Protein AF-J9YY23-F1 (afdb_monomer_lite)

Sequence (189 aa):
MSSSLVPLIVIYFLIINSVIGYGYLTTKLSNLENKYLGYGYLGLCGVFSLIFLSYLTHFFIAHNYIHNSIILVVGLFFFIHYFLKDKEKTKIIKLNIFFLILFISVLIYKSHDDFSYYHFPYIYHLTQNNFFVGIGNFNHGFRTQSSIFYLNSLFYLPFFKYFLFQVGAVLIMGFSCFSILELIQKKSS

Secondary structure (DSSP, 8-state):
--SSHHHHHHHHHHHHHHHHHHHHHHHHHTT--GGG--HHHHHHHHHHHHHHHHHHHHTTS---HHHHHHHHHHHHHHHHHHHTT-S-HHHHHHHHHHHHHHHHHHHHPPPPTTIIIIIHHHHHHHHH----TTGGGT-GGGT---HHHHHHHTT-BTTTBGGGTTHHHHHHHHHHHHHHHHHHHHH--

Radius of gyration: 16.98 Å; chains: 1; bounding box: 45×39×48 Å

Foldseek 3Di:
DPPVPVVVLVVLVLQQLLLLLQLLVQCVVVVPPCVPDASLRSSVSSLVSQLVVLVVCLQPDALAQVVLVVSSVNSNVSSVVVQVVDPPVVRVVVLSVLVVVVVVCLVPPDDDPCCVVALVVLLVCSRVHRDDPPPCVVDVSVVDDDSLSSSLNSSCHPPCGNSSSCSSVSSNVSSVVVRVVVVVVVVVD

pLDDT: mean 90.87, std 9.56, range [43.81, 98.62]

Structure (mmCIF, N/CA/C/O backbone):
data_AF-J9YY23-F1
#
_entry.id   AF-J9YY23-F1
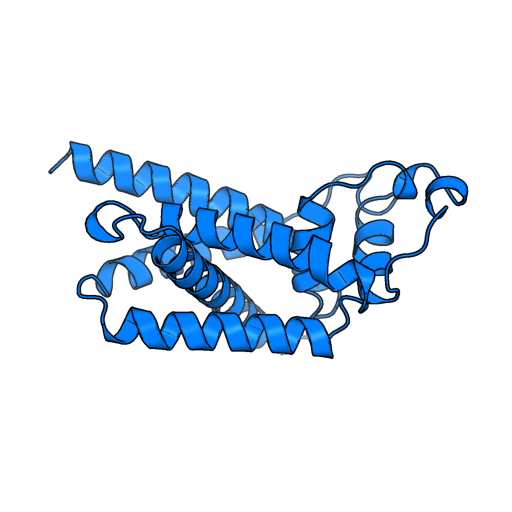#
loop_
_atom_site.group_PDB
_atom_site.id
_atom_site.type_symbol
_atom_site.label_atom_id
_atom_site.label_alt_id
_atom_site.label_comp_id
_atom_site.label_asym_id
_atom_site.label_entity_id
_atom_site.label_seq_id
_atom_site.pdbx_PDB_ins_code
_atom_site.Cartn_x
_atom_site.Cartn_y
_atom_site.Cartn_z
_atom_site.occupancy
_atom_site.B_iso_or_equiv
_atom_site.auth_seq_id
_atom_site.auth_comp_id
_atom_site.auth_asym_id
_atom_site.auth_atom_id
_atom_site.pdbx_PDB_model_num
ATOM 1 N N . MET A 1 1 ? 10.617 22.349 -5.656 1.00 43.81 1 MET A N 1
ATOM 2 C CA . MET A 1 1 ? 10.214 21.039 -5.083 1.00 43.81 1 MET A CA 1
ATOM 3 C C . MET A 1 1 ? 9.482 21.194 -3.737 1.00 43.81 1 MET A C 1
ATOM 5 O O . MET A 1 1 ? 9.588 20.317 -2.896 1.00 43.81 1 MET A O 1
ATOM 9 N N . SER A 1 2 ? 8.708 22.267 -3.516 1.00 47.09 2 SER A N 1
ATOM 10 C CA . SER A 1 2 ? 8.045 22.544 -2.224 1.00 47.09 2 SER A CA 1
ATOM 11 C C . SER A 1 2 ? 6.550 22.184 -2.172 1.00 47.09 2 SER A C 1
ATOM 13 O O . SER A 1 2 ? 5.955 22.238 -1.103 1.00 47.09 2 SER A O 1
ATOM 15 N N . SER A 1 3 ? 5.931 21.775 -3.287 1.00 53.88 3 SER A N 1
ATOM 16 C CA . SER A 1 3 ? 4.488 21.480 -3.380 1.00 53.88 3 SER A CA 1
ATOM 17 C C . SER A 1 3 ? 4.112 19.989 -3.275 1.00 53.88 3 SER A C 1
ATOM 19 O O . SER A 1 3 ? 2.943 19.644 -3.428 1.00 53.88 3 SER A O 1
ATOM 21 N N . SER A 1 4 ? 5.066 19.085 -3.012 1.00 77.19 4 SER A N 1
ATOM 22 C CA . SER A 1 4 ? 4.847 17.627 -3.071 1.00 77.19 4 SER A CA 1
ATOM 23 C C . SER A 1 4 ? 4.448 16.962 -1.747 1.00 77.19 4 SER A C 1
ATOM 25 O O . SER A 1 4 ? 3.949 15.840 -1.779 1.00 77.19 4 SER A O 1
ATOM 27 N N . LEU A 1 5 ? 4.628 17.617 -0.592 1.00 85.62 5 LEU A N 1
ATOM 28 C CA . LEU A 1 5 ? 4.399 16.979 0.715 1.00 85.62 5 LEU A CA 1
ATOM 29 C C . LEU A 1 5 ? 2.912 16.736 1.008 1.00 85.62 5 LEU A C 1
ATOM 31 O O . LEU A 1 5 ? 2.538 15.650 1.436 1.00 85.62 5 LEU A O 1
ATOM 35 N N . VAL A 1 6 ? 2.055 17.729 0.754 1.00 89.69 6 VAL A N 1
ATOM 36 C CA . VAL A 1 6 ? 0.606 17.605 0.981 1.00 89.69 6 VAL A CA 1
ATOM 37 C C . VAL A 1 6 ? 0.009 16.457 0.159 1.00 89.69 6 VAL A C 1
ATOM 39 O O . VAL A 1 6 ? -0.597 15.568 0.759 1.00 89.69 6 VAL A O 1
ATOM 42 N N . PRO A 1 7 ? 0.199 16.389 -1.175 1.00 91.75 7 PRO A N 1
ATOM 43 C CA . PRO A 1 7 ? -0.352 15.273 -1.933 1.00 91.75 7 PRO A CA 1
ATOM 44 C C . PRO A 1 7 ? 0.307 13.925 -1.574 1.00 91.75 7 PRO A C 1
ATOM 46 O O . PRO A 1 7 ? -0.353 12.896 -1.702 1.00 91.75 7 PRO A O 1
ATOM 49 N N . LEU A 1 8 ? 1.546 13.905 -1.051 1.00 91.44 8 LEU A N 1
ATOM 50 C CA . LEU A 1 8 ? 2.178 12.686 -0.521 1.00 91.44 8 LEU A CA 1
ATOM 51 C C . LEU A 1 8 ? 1.473 12.173 0.748 1.00 91.44 8 LEU A C 1
ATOM 53 O O . LEU A 1 8 ? 1.215 10.980 0.883 1.00 91.44 8 LEU A O 1
ATOM 57 N N . ILE A 1 9 ? 1.132 13.071 1.673 1.00 93.06 9 ILE A N 1
ATOM 58 C CA . ILE A 1 9 ? 0.371 12.720 2.880 1.00 93.06 9 ILE A CA 1
ATOM 59 C C . ILE A 1 9 ? -1.010 12.188 2.489 1.00 93.06 9 ILE A C 1
ATOM 61 O O . ILE A 1 9 ? -1.452 11.160 3.001 1.00 93.06 9 ILE A O 1
ATOM 65 N N . VAL A 1 10 ? -1.678 12.857 1.545 1.00 94.50 10 VAL A N 1
ATOM 66 C CA . VAL A 1 10 ? -2.995 12.429 1.059 1.00 94.50 10 VAL A CA 1
ATOM 67 C C . VAL A 1 10 ? -2.917 11.030 0.451 1.00 94.50 10 VAL A C 1
ATOM 69 O O . VAL A 1 10 ? -3.693 10.162 0.848 1.00 94.50 10 VAL A O 1
ATOM 72 N N . ILE A 1 11 ? -1.971 10.769 -0.460 1.00 95.19 11 ILE A N 1
ATOM 73 C CA . ILE A 1 11 ? -1.870 9.450 -1.102 1.00 95.19 11 ILE A CA 1
ATOM 74 C C . ILE A 1 11 ? -1.506 8.350 -0.100 1.00 95.19 11 ILE A C 1
ATOM 76 O O . ILE A 1 11 ? -2.038 7.248 -0.190 1.00 95.19 11 ILE A O 1
ATOM 80 N N . TYR A 1 12 ? -0.676 8.656 0.898 1.00 95.56 12 TYR A N 1
ATOM 81 C CA . TYR A 1 12 ? -0.341 7.729 1.976 1.00 95.56 12 TYR A CA 1
ATOM 82 C C . TYR A 1 12 ? -1.586 7.293 2.765 1.00 95.56 12 TYR A C 1
ATOM 84 O O . TYR A 1 12 ? -1.808 6.097 2.958 1.00 95.56 12 TYR A O 1
ATOM 92 N N . PHE A 1 13 ? -2.459 8.232 3.139 1.00 97.00 13 PHE A N 1
ATOM 93 C CA . PHE A 1 13 ? -3.720 7.891 3.804 1.00 97.00 13 PHE A CA 1
ATOM 94 C C . PHE A 1 13 ? -4.718 7.189 2.884 1.00 97.00 13 PHE A C 1
ATOM 96 O O . PHE A 1 13 ? -5.438 6.298 3.338 1.00 97.00 13 PHE A O 1
ATOM 103 N N . LEU A 1 14 ? -4.755 7.526 1.592 1.00 97.69 14 LEU A N 1
ATOM 104 C CA . LEU A 1 14 ? -5.564 6.780 0.625 1.00 97.69 14 LEU A CA 1
ATOM 105 C C . LEU A 1 14 ? -5.111 5.318 0.535 1.00 97.69 14 LEU A C 1
ATOM 107 O O . LEU A 1 14 ? -5.958 4.429 0.526 1.00 97.69 14 LEU A O 1
ATOM 111 N N . ILE A 1 15 ? -3.801 5.056 0.544 1.00 98.12 15 ILE A N 1
ATOM 112 C CA . ILE A 1 15 ? -3.253 3.694 0.564 1.00 98.12 15 ILE A CA 1
ATOM 113 C C . ILE A 1 15 ? -3.705 2.945 1.821 1.00 98.12 15 ILE A C 1
ATOM 115 O O . ILE A 1 15 ? -4.249 1.851 1.703 1.00 98.12 15 ILE A O 1
ATOM 119 N N . ILE A 1 16 ? -3.539 3.530 3.012 1.00 98.31 16 ILE A N 1
ATOM 120 C CA . ILE A 1 16 ? -3.923 2.883 4.281 1.00 98.31 16 ILE A CA 1
ATOM 121 C C . ILE A 1 16 ? -5.402 2.487 4.269 1.00 98.31 16 ILE A C 1
ATOM 123 O O . ILE A 1 16 ? -5.743 1.340 4.556 1.00 98.31 16 ILE A O 1
ATOM 127 N N . ASN A 1 17 ? -6.284 3.417 3.894 1.00 97.94 17 ASN A N 1
ATOM 128 C CA . ASN A 1 17 ? -7.720 3.150 3.873 1.00 97.94 17 ASN A CA 1
ATOM 129 C C . ASN A 1 17 ? -8.103 2.158 2.757 1.00 97.94 17 ASN A C 1
ATOM 131 O O . ASN A 1 17 ? -8.960 1.305 2.971 1.00 97.94 17 ASN A O 1
ATOM 135 N N . SER A 1 18 ? -7.420 2.186 1.608 1.00 98.56 18 SER A N 1
ATOM 136 C CA . SER A 1 18 ? -7.585 1.187 0.543 1.00 98.56 18 SER A CA 1
ATOM 137 C C . SER A 1 18 ? -7.228 -0.228 1.015 1.00 98.56 18 SER A C 1
ATOM 139 O O . SER A 1 18 ? -7.988 -1.169 0.779 1.00 98.56 18 SER A O 1
ATOM 141 N N . VAL A 1 19 ? -6.127 -0.381 1.762 1.00 98.56 19 VAL A N 1
ATOM 142 C CA . VAL A 1 19 ? -5.705 -1.668 2.346 1.00 98.56 19 VAL A CA 1
ATOM 143 C C . VAL A 1 19 ? -6.773 -2.204 3.301 1.00 98.56 19 VAL A C 1
ATOM 145 O O . VAL A 1 19 ? -7.132 -3.375 3.222 1.00 98.56 19 VAL A O 1
ATOM 148 N N . ILE A 1 20 ? -7.352 -1.350 4.148 1.00 97.50 20 ILE A N 1
ATOM 149 C CA . ILE A 1 20 ? -8.464 -1.736 5.034 1.00 97.50 20 ILE A CA 1
ATOM 150 C C . ILE A 1 20 ? -9.687 -2.180 4.223 1.00 97.50 20 ILE A C 1
ATOM 152 O O . ILE A 1 20 ? -10.348 -3.145 4.597 1.00 97.50 20 ILE A O 1
ATOM 156 N N . GLY A 1 21 ? -9.976 -1.526 3.096 1.00 97.19 21 GLY A N 1
ATOM 157 C CA . GLY A 1 21 ? -11.038 -1.940 2.180 1.00 97.19 21 GLY A CA 1
ATOM 158 C C . GLY A 1 21 ? -10.856 -3.360 1.643 1.00 97.19 21 GLY A C 1
ATOM 159 O O . GLY A 1 21 ? -11.801 -4.151 1.673 1.00 97.19 21 GLY A O 1
ATOM 160 N N . TYR A 1 22 ? -9.636 -3.719 1.235 1.00 98.00 22 TYR A N 1
ATOM 161 C CA . TYR A 1 22 ? -9.299 -5.106 0.889 1.00 98.00 22 TYR A CA 1
ATOM 162 C C . TYR A 1 22 ? -9.427 -6.052 2.086 1.00 98.00 22 TYR A C 1
ATOM 164 O O . TYR A 1 22 ? -9.892 -7.176 1.916 1.00 98.00 22 TYR A O 1
ATOM 172 N N . GLY A 1 23 ? -9.080 -5.590 3.288 1.00 96.00 23 GLY A N 1
ATOM 173 C CA . GLY A 1 23 ? -9.295 -6.321 4.535 1.00 96.00 23 GLY A CA 1
ATOM 174 C C . GLY A 1 23 ? -10.762 -6.662 4.777 1.00 96.00 23 GLY A C 1
ATOM 175 O O . GLY A 1 23 ? -11.093 -7.824 4.987 1.00 96.00 23 GLY A O 1
ATOM 176 N N . TYR A 1 24 ? -11.659 -5.677 4.672 1.00 94.25 24 TYR A N 1
ATOM 177 C CA . TYR A 1 24 ? -13.101 -5.910 4.791 1.00 94.25 24 TYR A CA 1
ATOM 178 C C . TYR A 1 24 ? -13.625 -6.893 3.743 1.00 94.25 24 TYR A C 1
ATOM 180 O O . TYR A 1 24 ? -14.473 -7.732 4.053 1.00 94.25 24 TYR A O 1
ATOM 188 N N . LEU A 1 25 ? -13.155 -6.777 2.496 1.00 95.12 25 LEU A N 1
ATOM 189 C CA . LEU A 1 25 ? -13.550 -7.691 1.429 1.00 95.12 25 LEU A CA 1
ATOM 190 C C . LEU A 1 25 ? -13.165 -9.129 1.783 1.00 95.12 25 LEU A C 1
ATOM 192 O O . LEU A 1 25 ? -14.004 -10.025 1.696 1.00 95.12 25 LEU A O 1
ATOM 196 N N . THR A 1 26 ? -11.922 -9.365 2.197 1.00 94.19 26 THR A N 1
ATOM 197 C CA . THR A 1 26 ? -11.436 -10.729 2.423 1.00 94.19 26 THR A CA 1
ATOM 198 C C . THR A 1 26 ? -11.951 -11.359 3.696 1.00 94.19 26 THR A C 1
ATOM 200 O O . THR A 1 26 ? -12.268 -12.551 3.675 1.00 94.19 26 THR A O 1
ATOM 203 N N . THR A 1 27 ? -12.154 -10.595 4.769 1.00 91.81 27 THR A N 1
ATOM 204 C CA . THR A 1 27 ? -12.838 -11.126 5.956 1.00 91.81 27 THR A CA 1
ATOM 205 C C . THR A 1 27 ? -14.281 -11.498 5.640 1.00 91.81 27 THR A C 1
ATOM 207 O O . THR A 1 27 ? -14.744 -12.557 6.067 1.00 91.81 27 THR A O 1
ATOM 210 N N . LYS A 1 28 ? -14.975 -10.695 4.820 1.00 89.88 28 LYS A N 1
ATOM 211 C CA . LYS A 1 28 ? -16.346 -10.996 4.396 1.00 89.88 28 LYS A CA 1
ATOM 212 C C . LYS A 1 28 ? -16.427 -12.234 3.503 1.00 89.88 28 LYS A C 1
ATOM 214 O O . LYS A 1 28 ? -17.313 -13.053 3.723 1.00 89.88 28 LYS A O 1
ATOM 219 N N . LEU A 1 29 ? -15.524 -12.382 2.530 1.00 90.94 29 LEU A N 1
ATOM 220 C CA . LEU A 1 29 ? -15.457 -13.564 1.658 1.00 90.94 29 LEU A CA 1
ATOM 221 C C . LEU A 1 29 ? -15.106 -14.841 2.432 1.00 90.94 29 LEU A C 1
ATOM 223 O O . LEU A 1 29 ? -15.605 -15.912 2.105 1.00 90.94 29 LEU A O 1
ATOM 227 N N . SER A 1 30 ? -14.286 -14.722 3.476 1.00 87.88 30 SER A N 1
ATOM 228 C CA . SER A 1 30 ? -13.844 -15.858 4.296 1.00 87.88 30 SER A CA 1
ATOM 229 C C . SER A 1 30 ? -14.812 -16.203 5.433 1.00 87.88 30 SER A C 1
ATOM 231 O O . SER A 1 30 ? -14.486 -17.042 6.268 1.00 87.88 30 SER A O 1
ATOM 233 N N . ASN A 1 31 ? -15.977 -15.542 5.511 1.00 83.69 31 ASN A N 1
ATOM 234 C CA . ASN A 1 31 ? -16.927 -15.648 6.626 1.00 83.69 31 ASN A CA 1
ATOM 235 C C . ASN A 1 31 ? -16.283 -15.459 8.015 1.00 83.69 31 ASN A C 1
ATOM 237 O O . ASN A 1 31 ? -16.789 -15.966 9.015 1.00 83.69 31 ASN A O 1
ATOM 241 N N . LEU A 1 32 ? -15.184 -14.704 8.095 1.00 81.19 32 LEU A N 1
ATOM 242 C CA . LEU A 1 32 ? -14.587 -14.334 9.371 1.00 81.19 32 LEU A CA 1
ATOM 243 C C . LEU A 1 32 ? -15.470 -13.264 10.009 1.00 81.19 32 LEU A C 1
ATOM 245 O O . LEU A 1 32 ? -15.751 -12.223 9.407 1.00 81.19 32 LEU A O 1
ATOM 249 N N . GLU A 1 33 ? -15.940 -13.517 11.228 1.00 65.81 33 GLU A N 1
ATOM 250 C CA . GLU A 1 33 ? -16.788 -12.564 11.932 1.00 65.81 33 GLU A CA 1
ATOM 251 C C . GLU A 1 33 ? -16.018 -11.267 12.230 1.00 65.81 33 GLU A C 1
ATOM 253 O O . GLU A 1 33 ? -15.217 -11.192 13.163 1.00 65.81 33 GLU A O 1
ATOM 258 N N . ASN A 1 34 ? -16.324 -10.204 11.474 1.00 59.22 34 ASN A N 1
ATOM 259 C CA . ASN A 1 34 ? -15.763 -8.857 11.668 1.00 59.22 34 ASN A CA 1
ATOM 260 C C . ASN A 1 34 ? -15.915 -8.335 13.106 1.00 59.22 34 ASN A C 1
ATOM 262 O O . ASN A 1 34 ? -15.151 -7.476 13.527 1.00 59.22 34 ASN A O 1
ATOM 266 N N . LYS A 1 35 ? -16.874 -8.862 13.882 1.00 55.75 35 LYS A N 1
ATOM 267 C CA . LYS A 1 35 ? -17.140 -8.446 15.266 1.00 55.75 35 LYS A CA 1
ATOM 268 C C . LYS A 1 35 ? -15.941 -8.653 16.203 1.00 55.75 35 LYS A C 1
ATOM 270 O O . LYS A 1 35 ? -15.861 -7.988 17.233 1.00 55.75 35 LYS A O 1
ATOM 275 N N . TYR A 1 36 ? -15.016 -9.549 15.859 1.00 56.53 36 TYR A N 1
ATOM 276 C CA . TYR A 1 36 ? -13.832 -9.840 16.673 1.00 56.53 36 TYR A CA 1
ATOM 277 C C . TYR A 1 36 ? -12.532 -9.264 16.108 1.00 56.53 36 TYR A C 1
ATOM 279 O O . TYR A 1 36 ? -11.498 -9.362 16.770 1.00 56.53 36 TYR A O 1
ATOM 287 N N . LEU A 1 37 ? -12.575 -8.652 14.923 1.00 72.31 37 LEU A N 1
ATOM 288 C CA . LEU A 1 37 ? -11.389 -8.172 14.226 1.00 72.31 37 LEU A CA 1
ATOM 289 C C . LEU A 1 37 ? -11.279 -6.655 14.366 1.00 72.31 37 LEU A C 1
ATOM 291 O O . LEU A 1 37 ? -12.102 -5.906 13.847 1.00 72.31 37 LEU A O 1
ATOM 295 N N . GLY A 1 38 ? -10.250 -6.208 15.085 1.00 88.31 38 GLY A N 1
ATOM 296 C CA . GLY A 1 38 ? -9.879 -4.797 15.136 1.00 88.31 38 GLY A CA 1
ATOM 297 C C . GLY A 1 38 ? -9.342 -4.295 13.792 1.00 88.31 38 GLY A C 1
ATOM 298 O O . GLY A 1 38 ? -9.025 -5.080 12.890 1.00 88.31 38 GLY A O 1
ATOM 299 N N . TYR A 1 39 ? -9.212 -2.977 13.654 1.00 92.81 39 TYR A N 1
ATOM 300 C CA . TYR A 1 39 ? -8.730 -2.354 12.418 1.00 92.81 39 TYR A CA 1
ATOM 301 C C . TYR A 1 39 ? -7.282 -2.736 12.095 1.00 92.81 39 TYR A C 1
ATOM 303 O O . TYR A 1 39 ? -6.914 -2.784 10.920 1.00 92.81 39 TYR A O 1
ATOM 311 N N . GLY A 1 40 ? -6.468 -3.053 13.109 1.00 94.88 40 GLY A N 1
ATOM 312 C CA . GLY A 1 40 ? -5.118 -3.570 12.903 1.00 94.88 40 GLY A CA 1
ATOM 313 C C . GLY A 1 40 ? -5.144 -4.917 12.184 1.00 94.88 40 GLY A C 1
ATOM 314 O O . GLY A 1 40 ? -4.477 -5.095 11.169 1.00 94.88 40 GLY A O 1
ATOM 315 N N . TYR A 1 41 ? -5.983 -5.847 12.646 1.00 93.44 41 TYR A N 1
ATOM 316 C CA . TYR A 1 41 ? -6.108 -7.161 12.011 1.00 93.44 41 TYR A CA 1
ATOM 317 C C . TYR A 1 41 ? -6.766 -7.081 10.627 1.00 93.44 41 TYR A C 1
ATOM 319 O O . TYR A 1 41 ? -6.288 -7.718 9.692 1.00 93.44 41 TYR A O 1
ATOM 327 N N . LEU A 1 42 ? -7.805 -6.250 10.461 1.00 94.62 42 LEU A N 1
ATOM 328 C CA . LEU A 1 42 ? -8.394 -5.972 9.143 1.00 94.62 42 LEU A CA 1
ATOM 329 C C . LEU A 1 42 ? -7.336 -5.468 8.155 1.00 94.62 42 LEU A C 1
ATOM 331 O O . LEU A 1 42 ? -7.273 -5.942 7.022 1.00 94.62 42 LEU A O 1
ATOM 335 N N . GLY A 1 43 ? -6.466 -4.556 8.589 1.00 96.69 43 GLY A N 1
ATOM 336 C CA . GLY A 1 43 ? -5.348 -4.085 7.780 1.00 96.69 43 GLY A CA 1
ATOM 337 C C . GLY A 1 43 ? -4.368 -5.195 7.397 1.00 96.69 43 GLY A C 1
ATOM 338 O O . GLY A 1 43 ? -3.973 -5.273 6.236 1.00 96.69 43 GLY A O 1
ATOM 339 N N . LEU A 1 44 ? -4.026 -6.106 8.319 1.00 97.06 44 LEU A N 1
ATOM 340 C CA . LEU A 1 44 ? -3.180 -7.272 8.015 1.00 97.06 44 LEU A CA 1
ATOM 341 C C . LEU A 1 44 ? -3.829 -8.217 6.995 1.00 97.06 44 LEU A C 1
ATOM 343 O O . LEU A 1 44 ? -3.153 -8.652 6.060 1.00 97.06 44 LEU A O 1
ATOM 347 N N . CYS A 1 45 ? -5.135 -8.482 7.114 1.00 96.19 45 CYS A N 1
ATOM 348 C CA . CYS A 1 45 ? -5.886 -9.208 6.087 1.00 96.19 45 CYS A CA 1
ATOM 349 C C . CYS A 1 45 ? -5.788 -8.492 4.737 1.00 96.19 45 CYS A C 1
ATOM 351 O O . CYS A 1 45 ? -5.518 -9.129 3.721 1.00 96.19 45 CYS A O 1
ATOM 353 N N . GLY A 1 46 ? -5.935 -7.167 4.721 1.00 97.69 46 GLY A N 1
ATOM 354 C CA . GLY A 1 46 ? -5.774 -6.344 3.525 1.00 97.69 46 GLY A CA 1
ATOM 355 C C . GLY A 1 46 ? -4.393 -6.465 2.887 1.00 97.69 46 GLY A C 1
ATOM 356 O O . GLY A 1 46 ? -4.293 -6.701 1.685 1.00 97.69 46 GLY A O 1
ATOM 357 N N . VAL A 1 47 ? -3.327 -6.378 3.687 1.00 98.44 47 VAL A N 1
ATOM 358 C CA . VAL A 1 47 ? -1.942 -6.556 3.221 1.00 98.44 47 VAL A CA 1
ATOM 359 C C . VAL A 1 47 ? -1.752 -7.933 2.589 1.00 98.44 47 VAL A C 1
ATOM 361 O O . VAL A 1 47 ? -1.237 -8.029 1.477 1.00 98.44 47 VAL A O 1
ATOM 364 N N . PHE A 1 48 ? -2.202 -8.994 3.262 1.00 97.25 48 PHE A N 1
ATOM 365 C CA . PHE A 1 48 ? -2.122 -10.354 2.730 1.00 97.25 48 PHE A CA 1
ATOM 366 C C . PHE A 1 48 ? -2.878 -10.492 1.400 1.00 97.25 48 PHE A C 1
ATOM 368 O O . PHE A 1 48 ? -2.359 -11.053 0.435 1.00 97.25 48 PHE A O 1
ATOM 375 N N . SER A 1 49 ? -4.075 -9.909 1.328 1.00 97.56 49 SER A N 1
ATOM 376 C CA . SER A 1 49 ? -4.919 -9.908 0.128 1.00 97.56 49 SER A CA 1
ATOM 377 C C . SER A 1 49 ? -4.239 -9.207 -1.044 1.00 97.56 49 SER A C 1
ATOM 379 O O . SER A 1 49 ? -4.265 -9.709 -2.164 1.00 97.56 49 SER A O 1
ATOM 381 N N . LEU A 1 50 ? -3.596 -8.067 -0.785 1.00 98.56 50 LEU A N 1
ATOM 382 C CA . LEU A 1 50 ? -2.856 -7.305 -1.786 1.00 98.56 50 LEU A CA 1
ATOM 383 C C . LEU A 1 50 ? -1.599 -8.032 -2.259 1.00 98.56 50 LEU A C 1
ATOM 385 O O . LEU A 1 50 ? -1.314 -8.007 -3.450 1.00 98.56 50 LEU A O 1
ATOM 389 N N . ILE A 1 51 ? -0.866 -8.705 -1.366 1.00 98.38 51 ILE A N 1
ATOM 390 C CA . ILE A 1 51 ? 0.270 -9.555 -1.755 1.00 98.38 51 ILE A CA 1
ATOM 391 C C 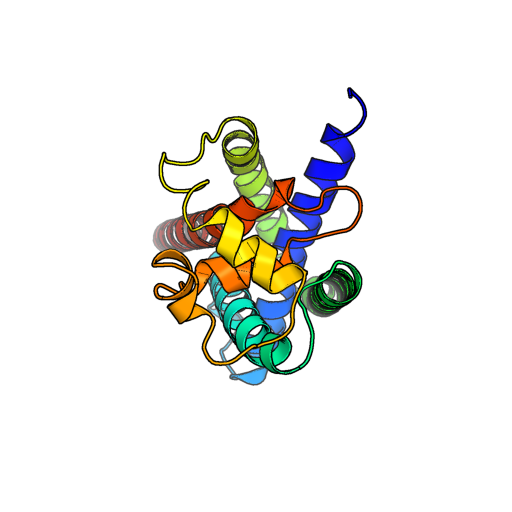. ILE A 1 51 ? -0.211 -10.651 -2.706 1.00 98.38 51 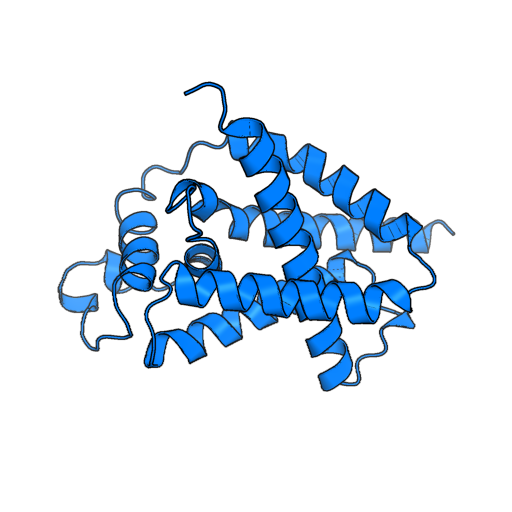ILE A C 1
ATOM 393 O O . ILE A 1 51 ? 0.353 -10.816 -3.785 1.00 98.38 51 ILE A O 1
ATOM 397 N N . PHE A 1 52 ? -1.268 -11.373 -2.329 1.00 97.69 52 PHE A N 1
ATOM 398 C CA . PHE A 1 52 ? -1.827 -12.439 -3.157 1.00 97.69 52 PHE A CA 1
ATOM 399 C C . PHE A 1 52 ? -2.302 -11.915 -4.518 1.00 97.69 52 PHE A C 1
ATOM 401 O O . PHE A 1 52 ? -1.934 -12.467 -5.554 1.00 97.69 52 PHE A O 1
ATOM 408 N N . LEU A 1 53 ? -3.050 -10.807 -4.521 1.00 98.00 53 LEU A N 1
ATOM 409 C CA . LEU A 1 53 ? -3.501 -10.143 -5.742 1.00 98.00 53 LEU A CA 1
ATOM 410 C C . LEU A 1 53 ? -2.315 -9.743 -6.627 1.00 98.00 53 LEU A C 1
ATOM 412 O O . LEU A 1 53 ? -2.332 -10.046 -7.810 1.00 98.00 53 LEU A O 1
ATOM 416 N N . SER A 1 54 ? -1.282 -9.133 -6.044 1.00 97.69 54 SER A N 1
ATOM 417 C CA . SER A 1 54 ? -0.068 -8.689 -6.739 1.00 97.69 54 SER A CA 1
ATOM 418 C C . SER A 1 54 ? 0.647 -9.844 -7.442 1.00 97.69 54 SER A C 1
ATOM 420 O O . SER A 1 54 ? 1.037 -9.727 -8.602 1.00 97.69 54 SER A O 1
ATOM 422 N N . TYR A 1 55 ? 0.777 -10.997 -6.780 1.00 96.56 55 TYR A N 1
ATOM 423 C CA . TYR A 1 55 ? 1.328 -12.188 -7.428 1.00 96.56 55 TYR A CA 1
ATOM 424 C C . TYR A 1 55 ? 0.483 -12.631 -8.623 1.00 96.56 55 TYR A C 1
ATOM 426 O O . TYR A 1 55 ? 1.039 -12.910 -9.682 1.00 96.56 55 TYR A O 1
ATOM 434 N N . LEU A 1 56 ? -0.844 -12.674 -8.471 1.00 96.69 56 LEU A N 1
ATOM 435 C CA . LEU A 1 56 ? -1.750 -13.100 -9.538 1.00 96.69 56 LEU A CA 1
ATOM 436 C C . LEU A 1 56 ? -1.747 -12.144 -10.733 1.00 96.69 56 LEU A C 1
ATOM 438 O O . LEU A 1 56 ? -1.683 -12.591 -11.876 1.00 96.69 56 LEU A O 1
ATOM 442 N N . THR A 1 57 ? -1.816 -10.837 -10.493 1.00 97.38 57 THR A N 1
ATOM 443 C CA . THR A 1 57 ? -1.915 -9.837 -11.562 1.00 97.38 57 THR A CA 1
ATOM 444 C C . THR A 1 57 ? -0.625 -9.720 -12.358 1.00 97.38 57 THR A C 1
ATOM 446 O O . THR A 1 57 ? -0.683 -9.586 -13.582 1.00 97.38 57 THR A O 1
ATOM 449 N N . HIS A 1 58 ? 0.529 -9.857 -11.698 1.00 96.50 58 HIS A N 1
ATOM 450 C CA . HIS A 1 58 ? 1.836 -9.746 -12.343 1.00 96.50 58 HIS A CA 1
ATOM 451 C C . HIS A 1 58 ? 2.065 -10.787 -13.450 1.00 96.50 58 HIS A C 1
ATOM 453 O O . HIS A 1 58 ? 2.826 -10.532 -14.384 1.00 96.50 58 HIS A O 1
ATOM 459 N N . PHE A 1 59 ? 1.399 -11.949 -13.396 1.00 94.75 59 PHE A N 1
ATOM 460 C CA . PHE A 1 59 ? 1.459 -12.937 -14.483 1.00 94.75 59 PHE A CA 1
ATOM 461 C C . PHE A 1 59 ? 1.006 -12.367 -15.826 1.00 94.75 59 PHE A C 1
ATOM 463 O O . PHE A 1 59 ? 1.512 -12.775 -16.868 1.00 94.75 59 PHE A O 1
ATOM 470 N N . PHE A 1 60 ? 0.069 -11.422 -15.805 1.00 95.44 60 PHE A N 1
ATOM 471 C CA . PHE A 1 60 ? -0.590 -10.929 -17.008 1.00 95.44 60 PHE A CA 1
ATOM 472 C C . PHE A 1 60 ? -0.226 -9.475 -17.311 1.00 95.44 60 PHE A C 1
ATOM 474 O O . PHE A 1 60 ? -0.055 -9.116 -18.476 1.00 95.44 60 PHE A O 1
ATOM 481 N N . ILE A 1 61 ? -0.098 -8.635 -16.281 1.00 96.62 61 ILE A N 1
ATOM 482 C CA . ILE A 1 61 ? -0.013 -7.178 -16.415 1.00 96.62 61 ILE A CA 1
ATOM 483 C C . ILE A 1 61 ? 1.106 -6.646 -15.513 1.00 96.62 61 ILE A C 1
ATOM 485 O O . ILE A 1 61 ? 1.209 -7.023 -14.349 1.00 96.62 61 ILE A O 1
ATOM 489 N N . ALA A 1 62 ? 1.928 -5.735 -16.038 1.00 97.56 62 ALA A N 1
ATOM 490 C CA . ALA A 1 62 ? 2.905 -5.003 -15.235 1.00 97.56 62 ALA A CA 1
ATOM 491 C C . ALA A 1 62 ? 2.200 -4.145 -14.171 1.00 97.56 62 ALA A C 1
ATOM 493 O O . ALA A 1 62 ? 1.159 -3.541 -14.445 1.00 97.56 62 ALA A O 1
ATOM 494 N N . HIS A 1 63 ? 2.798 -3.985 -12.993 1.00 97.81 63 HIS A N 1
ATOM 495 C CA . HIS A 1 63 ? 2.296 -3.099 -11.933 1.00 97.81 63 HIS A CA 1
ATOM 496 C C . HIS A 1 63 ? 2.588 -1.625 -12.240 1.00 97.81 63 HIS A C 1
ATOM 498 O O . HIS A 1 63 ? 3.226 -0.904 -11.473 1.00 97.81 63 HIS A O 1
ATOM 504 N N . ASN A 1 64 ? 2.163 -1.185 -13.420 1.00 96.88 64 ASN A N 1
ATOM 505 C CA . ASN A 1 64 ? 2.276 0.187 -13.871 1.00 96.88 64 ASN A CA 1
ATOM 506 C C . ASN A 1 64 ? 1.258 1.081 -13.146 1.00 96.88 64 ASN A C 1
ATOM 508 O O . ASN A 1 64 ? 0.392 0.628 -12.392 1.00 96.88 64 ASN A O 1
ATOM 512 N N . TYR A 1 65 ? 1.344 2.386 -13.396 1.00 95.62 65 TYR A N 1
ATOM 513 C CA . TYR A 1 65 ? 0.512 3.358 -12.694 1.00 95.62 65 TYR A CA 1
ATOM 514 C C . TYR A 1 65 ? -0.993 3.164 -12.947 1.00 95.62 65 TYR A C 1
ATOM 516 O O . TYR A 1 65 ? -1.782 3.499 -12.067 1.00 95.62 65 TYR A O 1
ATOM 524 N N . ILE A 1 66 ? -1.402 2.625 -14.104 1.00 97.00 66 ILE A N 1
ATOM 525 C CA . ILE A 1 66 ? -2.815 2.379 -14.439 1.00 97.00 66 ILE A CA 1
ATOM 526 C C . ILE A 1 66 ? -3.347 1.237 -13.579 1.00 97.00 66 ILE A C 1
ATOM 528 O O . ILE A 1 66 ? -4.310 1.424 -12.838 1.00 97.00 66 ILE A O 1
ATOM 532 N N . HIS A 1 67 ? -2.679 0.083 -13.632 1.00 97.81 67 HIS A N 1
ATOM 533 C CA . HIS A 1 67 ? -3.018 -1.095 -12.838 1.00 97.81 67 HIS A CA 1
ATOM 534 C C . HIS A 1 67 ? -3.121 -0.758 -11.345 1.00 97.81 67 HIS A C 1
ATOM 536 O O . HIS A 1 67 ? -4.129 -1.027 -10.692 1.00 97.81 67 HIS A O 1
ATOM 542 N N . ASN A 1 68 ? -2.100 -0.087 -10.818 1.00 98.25 68 ASN A N 1
ATOM 543 C CA . ASN A 1 68 ? -2.024 0.239 -9.399 1.00 98.25 68 ASN A CA 1
ATOM 544 C C . ASN A 1 68 ? -3.071 1.266 -8.968 1.00 98.25 68 ASN A C 1
ATOM 546 O O . ASN A 1 68 ? -3.609 1.178 -7.866 1.00 98.25 68 ASN A O 1
ATOM 550 N N . SER A 1 69 ? -3.404 2.215 -9.845 1.00 98.06 69 SER A N 1
ATOM 551 C CA . SER A 1 69 ? -4.478 3.176 -9.587 1.00 98.06 69 SER A CA 1
ATOM 552 C C . SER A 1 69 ? -5.845 2.487 -9.553 1.00 98.06 69 SER A C 1
ATOM 554 O O . SER A 1 69 ? -6.665 2.827 -8.704 1.00 98.06 69 SER A O 1
ATOM 556 N N . ILE A 1 70 ? -6.083 1.480 -10.405 1.00 98.38 70 ILE A N 1
ATOM 557 C CA . ILE A 1 70 ? -7.303 0.654 -10.353 1.00 98.38 70 ILE A CA 1
ATOM 558 C C . ILE A 1 70 ? -7.382 -0.095 -9.019 1.00 98.38 70 ILE A C 1
ATOM 560 O O . ILE A 1 70 ? -8.408 -0.013 -8.349 1.00 98.38 70 ILE A O 1
ATOM 564 N N . ILE A 1 71 ? -6.303 -0.763 -8.594 1.00 98.44 71 ILE A N 1
ATOM 565 C CA . ILE A 1 71 ? -6.250 -1.453 -7.292 1.00 98.44 71 ILE A CA 1
ATOM 566 C C . ILE A 1 71 ? -6.551 -0.485 -6.147 1.00 98.44 71 ILE A C 1
ATOM 568 O O . ILE A 1 71 ? -7.395 -0.770 -5.296 1.00 98.44 71 ILE A O 1
ATOM 572 N N . LEU A 1 72 ? -5.918 0.692 -6.147 1.00 98.44 72 LEU A N 1
ATOM 573 C CA . LEU A 1 72 ? -6.143 1.703 -5.119 1.00 98.44 72 LEU A CA 1
ATOM 574 C C . LEU A 1 72 ? -7.624 2.104 -5.048 1.00 98.44 72 LEU A C 1
ATOM 576 O O . LEU A 1 72 ? -8.200 2.111 -3.957 1.00 98.44 72 LEU A O 1
ATOM 580 N N . VAL A 1 73 ? -8.241 2.397 -6.198 1.00 98.56 73 VAL A N 1
ATOM 581 C CA . VAL A 1 73 ? -9.651 2.807 -6.303 1.00 98.56 73 VAL A CA 1
ATOM 582 C C . VAL A 1 73 ? -10.599 1.686 -5.880 1.00 98.56 73 VAL A C 1
ATOM 584 O O . VAL A 1 73 ? -11.555 1.953 -5.154 1.00 98.56 73 VAL A O 1
ATOM 587 N N . VAL A 1 74 ? -10.330 0.435 -6.263 1.00 98.56 74 VAL A N 1
ATOM 588 C CA . VAL A 1 74 ? -11.135 -0.729 -5.855 1.00 98.56 74 VAL A CA 1
ATOM 589 C C . VAL A 1 74 ? -11.093 -0.918 -4.338 1.00 98.56 74 VAL A C 1
ATOM 591 O O . VAL A 1 74 ? -12.141 -1.079 -3.710 1.00 98.56 74 VAL A O 1
ATOM 594 N N . GLY A 1 75 ? -9.913 -0.834 -3.720 1.00 98.50 75 GLY A N 1
ATOM 595 C CA . GLY A 1 75 ? -9.804 -0.906 -2.262 1.00 98.50 75 GLY A CA 1
ATOM 596 C C . GLY A 1 75 ? -10.523 0.254 -1.567 1.00 98.50 75 GLY A C 1
ATOM 597 O O . GLY A 1 75 ? -11.262 0.031 -0.612 1.00 98.50 75 GLY A O 1
ATOM 598 N N . LEU A 1 76 ? -10.409 1.485 -2.083 1.00 98.62 76 LEU A N 1
ATOM 599 C CA . LEU A 1 76 ? -11.146 2.642 -1.549 1.00 98.62 76 LEU A CA 1
ATOM 600 C C . LEU A 1 76 ? -12.665 2.480 -1.679 1.00 98.62 76 LEU A C 1
ATOM 602 O O . LEU A 1 76 ? -13.398 2.837 -0.756 1.00 98.62 76 LEU A O 1
ATOM 606 N N . PHE A 1 77 ? -13.146 1.916 -2.787 1.00 98.31 77 PHE A N 1
ATOM 607 C CA . PHE A 1 77 ? -14.561 1.608 -2.972 1.00 98.31 77 PHE A CA 1
ATOM 608 C C . PHE A 1 77 ? -15.067 0.656 -1.882 1.00 98.31 77 PHE A C 1
ATOM 610 O O . PHE A 1 77 ? -16.069 0.951 -1.224 1.00 98.31 77 PHE A O 1
ATOM 617 N N . PHE A 1 78 ? -14.356 -0.450 -1.634 1.00 97.19 78 PHE A N 1
ATOM 618 C CA . PHE A 1 78 ? -14.730 -1.381 -0.568 1.00 97.19 78 PHE A CA 1
ATOM 619 C C . PHE A 1 78 ? -14.634 -0.742 0.813 1.00 97.19 78 PHE A C 1
ATOM 621 O O . PHE A 1 78 ? -15.541 -0.922 1.626 1.00 97.19 78 PHE A O 1
ATOM 628 N N . PHE A 1 79 ? -13.595 0.055 1.063 1.00 96.94 79 PHE A N 1
ATOM 629 C CA . PHE A 1 79 ? -13.470 0.803 2.306 1.00 96.94 79 PHE A CA 1
ATOM 630 C C . PHE A 1 79 ? -14.706 1.667 2.554 1.00 96.94 79 PHE A C 1
ATOM 632 O O . PHE A 1 79 ? -15.352 1.496 3.580 1.00 96.94 79 PHE A O 1
ATOM 639 N N . ILE A 1 80 ? -15.101 2.519 1.601 1.00 96.75 80 ILE A N 1
ATOM 640 C CA . ILE A 1 80 ? -16.282 3.383 1.744 1.00 96.75 80 ILE A CA 1
ATOM 641 C C . ILE A 1 80 ? -17.549 2.540 1.948 1.00 96.75 80 ILE A C 1
ATOM 643 O O . ILE A 1 80 ? -18.327 2.816 2.863 1.00 96.75 80 ILE A O 1
ATOM 647 N N . HIS A 1 81 ? -17.749 1.487 1.146 1.00 94.88 81 HIS A N 1
ATOM 648 C CA . HIS A 1 81 ? -18.933 0.626 1.229 1.00 94.88 81 HIS A CA 1
ATOM 649 C C . HIS A 1 81 ? -19.140 0.019 2.626 1.00 94.88 81 HIS A C 1
ATOM 651 O O . HIS A 1 81 ? -20.262 0.013 3.142 1.00 94.88 81 HIS A O 1
ATOM 657 N N . TYR A 1 82 ? -18.073 -0.504 3.235 1.00 91.81 82 TYR A N 1
ATOM 658 C CA . TYR A 1 82 ? -18.140 -1.134 4.554 1.00 91.81 82 TYR A CA 1
ATOM 659 C C . TYR A 1 82 ? -18.062 -0.116 5.694 1.00 91.81 82 TYR A C 1
ATOM 661 O O . TYR A 1 82 ? -18.796 -0.249 6.672 1.00 91.81 82 TYR A O 1
ATOM 669 N N . PHE A 1 83 ? -17.272 0.947 5.541 1.00 89.50 83 PHE A N 1
ATOM 670 C CA . PHE A 1 83 ? -17.126 2.008 6.536 1.00 89.50 83 PHE A CA 1
ATOM 671 C C . PHE A 1 83 ? -18.442 2.740 6.821 1.00 89.50 83 PHE A C 1
ATOM 673 O O . PHE A 1 83 ? -18.745 3.062 7.971 1.00 89.50 83 PHE A O 1
ATOM 680 N N . LEU A 1 84 ? -19.275 2.966 5.799 1.00 90.38 8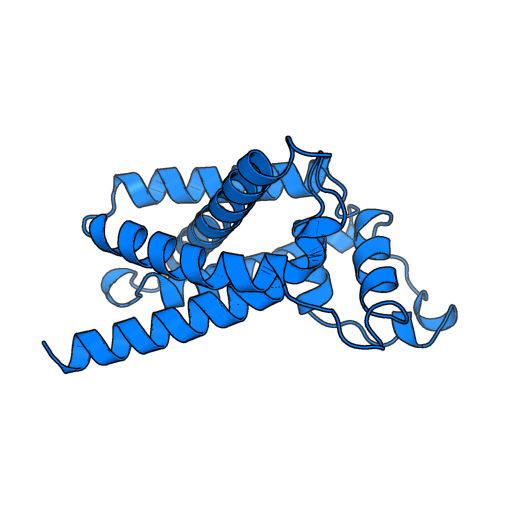4 LEU A N 1
ATOM 681 C CA . LEU A 1 84 ? -20.593 3.583 5.987 1.00 90.38 84 LEU A CA 1
ATOM 682 C C . LEU A 1 84 ? -21.505 2.769 6.919 1.00 90.38 84 LEU A C 1
ATOM 684 O O . LEU A 1 84 ? -22.352 3.352 7.597 1.00 90.38 84 LEU A O 1
ATOM 688 N N . LYS A 1 85 ? -21.305 1.448 6.977 1.00 87.25 85 LYS A N 1
ATOM 689 C CA . LYS A 1 85 ? -22.063 0.503 7.809 1.00 87.25 85 LYS A CA 1
ATOM 690 C C . LYS A 1 85 ? -21.408 0.248 9.170 1.00 87.25 85 LYS A C 1
ATOM 692 O O . LYS A 1 85 ? -22.028 -0.383 10.026 1.00 87.25 85 LYS A O 1
ATOM 697 N N . ASP A 1 86 ? -20.176 0.708 9.370 1.00 84.12 86 ASP A N 1
ATOM 698 C CA . ASP A 1 86 ? -19.424 0.472 10.595 1.00 84.12 86 ASP A CA 1
ATOM 699 C C . ASP A 1 86 ? -19.932 1.365 11.739 1.00 84.12 86 ASP A C 1
ATOM 701 O O . ASP A 1 86 ? -20.123 2.577 11.588 1.00 84.12 86 ASP A O 1
ATOM 705 N N . LYS A 1 87 ? -20.156 0.750 12.902 1.00 83.25 87 LYS A N 1
ATOM 706 C CA . LYS A 1 87 ? -20.600 1.426 14.126 1.00 83.25 87 LYS A CA 1
ATOM 707 C C . LYS A 1 87 ? -19.430 2.031 14.906 1.00 83.25 87 LYS A C 1
ATOM 709 O O . LYS A 1 87 ? -19.645 2.943 15.697 1.00 83.25 87 LYS A O 1
ATOM 714 N N . GLU A 1 88 ? -18.198 1.581 14.674 1.00 82.38 88 GLU A N 1
ATOM 715 C CA . GLU A 1 88 ? -17.009 1.973 15.442 1.00 82.38 88 GLU A CA 1
ATOM 716 C C . GLU A 1 88 ? -16.120 2.991 14.705 1.00 82.38 88 GLU A C 1
ATOM 718 O O . GLU A 1 88 ? -14.891 2.929 14.750 1.00 82.38 88 GLU A O 1
ATOM 723 N N . LYS A 1 89 ? -16.734 3.997 14.066 1.00 83.88 89 LYS A N 1
ATOM 724 C CA . LYS A 1 89 ? -16.039 5.022 13.253 1.00 83.88 89 LYS A CA 1
ATOM 725 C C . LYS A 1 89 ? -14.960 5.814 14.002 1.00 83.88 89 LYS A C 1
ATOM 727 O O . LYS A 1 89 ? -14.090 6.422 13.391 1.00 83.88 89 LYS A O 1
ATOM 732 N N . THR A 1 90 ? -14.980 5.835 15.329 1.00 87.31 90 THR A N 1
ATOM 733 C CA . THR A 1 90 ? -13.929 6.492 16.117 1.00 87.31 90 THR A CA 1
ATOM 734 C C . THR A 1 90 ? -12.612 5.711 16.098 1.00 87.31 90 THR A C 1
ATOM 736 O O . THR A 1 90 ? -11.545 6.315 16.217 1.00 87.31 90 THR A O 1
ATOM 739 N N . LYS A 1 91 ? -12.645 4.385 15.902 1.00 89.56 91 LYS A N 1
ATOM 740 C CA . LYS A 1 91 ? -11.435 3.550 15.839 1.00 89.56 91 LYS A CA 1
ATOM 741 C C . LYS A 1 91 ? -10.632 3.794 14.561 1.00 89.56 91 LYS A C 1
ATOM 743 O O . LYS A 1 91 ? -9.409 3.869 14.644 1.00 89.56 91 LYS A O 1
ATOM 748 N N . ILE A 1 92 ? -11.285 4.035 13.419 1.00 91.88 92 ILE A N 1
ATOM 749 C CA . ILE A 1 92 ? -10.570 4.395 12.182 1.00 91.88 92 ILE A CA 1
ATOM 750 C C . ILE A 1 92 ? -9.834 5.736 12.315 1.00 91.88 92 ILE A C 1
ATOM 752 O O . ILE A 1 92 ? -8.743 5.898 11.771 1.00 91.88 92 ILE A O 1
ATOM 756 N N . ILE A 1 93 ? -10.375 6.687 13.088 1.00 92.62 93 ILE A N 1
ATOM 757 C CA . ILE A 1 93 ? -9.702 7.965 13.363 1.00 92.62 93 ILE A CA 1
ATOM 758 C C . ILE A 1 93 ? -8.436 7.704 14.186 1.00 92.62 93 ILE A C 1
ATOM 760 O O . ILE A 1 93 ? -7.366 8.187 13.824 1.00 92.62 93 ILE A O 1
ATOM 764 N N . LYS A 1 94 ? -8.528 6.878 15.241 1.00 94.00 94 LYS A N 1
ATOM 765 C CA . LYS A 1 94 ? -7.361 6.470 16.046 1.00 94.00 94 LYS A CA 1
ATOM 766 C C . LYS A 1 94 ? -6.289 5.790 15.193 1.00 94.00 94 LYS A C 1
ATOM 768 O O . LYS A 1 94 ? -5.111 6.095 15.350 1.00 94.00 94 LYS A O 1
ATOM 773 N N . LEU A 1 95 ? -6.694 4.915 14.275 1.00 96.00 95 LEU A N 1
ATOM 774 C CA . LEU A 1 95 ? -5.793 4.249 13.337 1.00 96.00 95 LEU A CA 1
ATOM 775 C C . LEU A 1 95 ? -5.077 5.251 12.422 1.00 96.00 95 LEU A C 1
ATOM 777 O O . LEU A 1 95 ? -3.858 5.201 12.296 1.00 96.00 95 LEU A O 1
ATOM 781 N N . ASN A 1 96 ? -5.803 6.190 11.810 1.00 95.44 96 ASN A N 1
ATOM 782 C CA . ASN A 1 96 ? -5.192 7.196 10.937 1.00 95.44 96 ASN A CA 1
ATOM 783 C C . ASN A 1 96 ? -4.252 8.133 11.722 1.00 95.44 96 ASN A C 1
ATOM 785 O O . ASN A 1 96 ? -3.173 8.452 11.233 1.00 95.44 96 ASN A O 1
ATOM 789 N N . ILE A 1 97 ? -4.589 8.510 12.962 1.00 95.38 97 ILE A N 1
ATOM 790 C CA . ILE A 1 97 ? -3.673 9.262 13.842 1.00 95.38 97 ILE A CA 1
ATOM 791 C C . ILE A 1 97 ? -2.407 8.446 14.134 1.00 95.38 97 ILE A C 1
ATOM 793 O O . ILE A 1 97 ? -1.302 8.979 14.078 1.00 95.38 97 ILE A O 1
ATOM 797 N N . PHE A 1 98 ? -2.542 7.147 14.401 1.00 96.38 98 PHE A N 1
ATOM 798 C CA . PHE A 1 98 ? -1.393 6.269 14.611 1.00 96.38 98 PHE A CA 1
ATOM 799 C C . PHE A 1 98 ? -0.487 6.208 13.369 1.00 96.38 98 PHE A C 1
ATOM 801 O O . PHE A 1 98 ? 0.725 6.394 13.471 1.00 96.38 98 PHE A O 1
ATOM 808 N N . PHE A 1 99 ? -1.062 6.049 12.175 1.00 97.06 99 PHE A N 1
ATOM 809 C CA . PHE A 1 99 ? -0.295 6.073 10.928 1.00 97.06 99 PHE A CA 1
ATOM 810 C C . PHE A 1 99 ? 0.285 7.450 10.580 1.00 97.06 99 PHE A C 1
ATOM 812 O O . PHE A 1 99 ? 1.300 7.497 9.883 1.00 97.06 99 PHE A O 1
ATOM 819 N N . LEU A 1 100 ? -0.295 8.552 11.072 1.00 95.50 100 LEU A N 1
ATOM 820 C CA . LEU A 1 100 ? 0.293 9.891 10.949 1.00 95.50 100 LEU A CA 1
ATOM 821 C C . LEU A 1 100 ? 1.640 9.971 11.674 1.00 95.50 100 LEU A C 1
ATOM 823 O O . LEU A 1 100 ? 2.584 10.550 11.147 1.00 95.50 100 LEU A O 1
ATOM 827 N N . ILE A 1 101 ? 1.753 9.352 12.853 1.00 93.56 101 ILE A N 1
ATOM 828 C CA . ILE A 1 101 ? 3.021 9.283 13.594 1.00 93.56 101 ILE A CA 1
ATOM 829 C C . ILE A 1 101 ? 4.047 8.474 12.787 1.00 93.56 101 ILE A C 1
ATOM 831 O O . ILE A 1 101 ? 5.186 8.908 12.620 1.00 93.56 101 ILE A O 1
ATOM 835 N N . LEU A 1 102 ? 3.629 7.342 12.211 1.00 94.19 102 LEU A N 1
ATOM 836 C CA . LEU A 1 102 ? 4.492 6.509 11.362 1.00 94.19 102 LEU A CA 1
ATOM 837 C C . LEU A 1 102 ? 4.885 7.176 10.038 1.00 94.19 102 LEU A C 1
ATOM 839 O O . LEU A 1 102 ? 5.909 6.824 9.454 1.00 94.19 102 LEU A O 1
ATOM 843 N N . PHE A 1 103 ? 4.121 8.161 9.567 1.00 92.50 103 PHE A N 1
ATOM 844 C CA . PHE A 1 103 ? 4.469 8.905 8.359 1.00 92.50 103 PHE A CA 1
ATOM 845 C C . PHE A 1 103 ? 5.805 9.648 8.507 1.00 92.50 103 PHE A C 1
ATOM 847 O O . PHE A 1 103 ? 6.556 9.760 7.542 1.00 92.50 103 PHE A O 1
ATOM 854 N N . ILE A 1 104 ? 6.157 10.085 9.721 1.00 89.00 104 ILE A N 1
ATOM 855 C CA . ILE A 1 104 ? 7.462 10.706 9.999 1.00 89.00 104 ILE A CA 1
ATOM 856 C C . ILE A 1 104 ? 8.597 9.733 9.655 1.00 89.00 104 ILE A C 1
ATOM 858 O O . ILE A 1 104 ? 9.603 10.138 9.071 1.00 89.00 104 ILE A O 1
ATOM 862 N N . SER A 1 105 ? 8.416 8.440 9.942 1.00 84.56 105 SER A N 1
ATOM 863 C CA . SER A 1 105 ? 9.380 7.408 9.566 1.00 84.56 105 SER A CA 1
ATOM 864 C C . SER A 1 105 ? 9.554 7.339 8.051 1.00 84.56 105 SER A C 1
ATOM 866 O O . SER A 1 105 ? 10.688 7.282 7.601 1.00 84.56 105 SER A O 1
ATOM 868 N N . VAL A 1 106 ? 8.485 7.439 7.252 1.00 84.94 106 VAL A N 1
ATOM 869 C CA . VAL A 1 106 ? 8.578 7.449 5.774 1.00 84.94 106 VAL A CA 1
ATOM 870 C C . VAL A 1 106 ? 9.456 8.596 5.261 1.00 84.94 106 VAL A C 1
ATOM 872 O O . VAL A 1 106 ? 10.177 8.417 4.284 1.00 84.94 106 VAL A O 1
ATOM 875 N N . LEU A 1 107 ? 9.424 9.760 5.916 1.00 86.62 107 LEU A N 1
ATOM 876 C CA . LEU A 1 107 ? 10.194 10.936 5.494 1.00 86.62 107 LEU A CA 1
ATOM 877 C C . LEU A 1 107 ? 11.689 10.844 5.827 1.00 86.62 107 LEU A C 1
ATOM 879 O O . LEU A 1 107 ? 12.509 11.382 5.087 1.00 86.62 107 LEU A O 1
ATOM 883 N N . ILE A 1 108 ? 12.038 10.210 6.948 1.00 86.62 108 ILE A N 1
ATOM 884 C CA . ILE A 1 108 ? 13.413 10.184 7.479 1.00 86.62 108 ILE A CA 1
ATOM 885 C C . ILE A 1 108 ? 14.114 8.853 7.160 1.00 86.62 108 ILE A C 1
ATOM 887 O O . ILE A 1 108 ? 15.340 8.763 7.219 1.00 86.62 108 ILE A O 1
ATOM 891 N N . TYR A 1 109 ? 13.355 7.807 6.819 1.00 82.94 109 TYR A N 1
ATOM 892 C CA . TYR A 1 109 ? 13.888 6.467 6.611 1.00 82.94 109 TYR A CA 1
ATOM 893 C C . TYR A 1 109 ? 14.919 6.434 5.483 1.00 82.94 109 TYR A C 1
ATOM 895 O O . TYR A 1 109 ? 14.622 6.676 4.311 1.00 82.94 109 TYR A O 1
ATOM 903 N N . LYS A 1 110 ? 16.142 6.057 5.852 1.00 82.75 110 LYS A N 1
ATOM 904 C CA . LYS A 1 110 ? 17.202 5.709 4.916 1.00 82.75 110 LYS A CA 1
ATOM 905 C C . LYS A 1 110 ? 17.122 4.211 4.648 1.00 82.75 110 LYS A C 1
ATOM 907 O O . LYS A 1 110 ? 17.133 3.415 5.582 1.00 82.75 110 LYS A O 1
ATOM 912 N N . SER A 1 111 ? 17.041 3.839 3.373 1.00 84.75 111 SER A N 1
ATOM 913 C CA . SER A 1 111 ? 17.101 2.429 2.984 1.00 84.75 111 SER A CA 1
ATOM 914 C C . SER A 1 111 ? 18.473 1.838 3.324 1.00 84.75 111 SER A C 1
ATOM 916 O O . SER A 1 111 ? 19.476 2.553 3.336 1.00 84.75 111 SER A O 1
ATOM 918 N N . HIS A 1 112 ? 18.499 0.544 3.614 1.00 85.00 112 HIS A N 1
ATOM 919 C CA . HIS A 1 112 ? 19.713 -0.236 3.826 1.00 85.00 112 HIS A CA 1
ATOM 920 C C . HIS A 1 112 ? 20.551 -0.353 2.544 1.00 85.00 112 HIS A C 1
ATOM 922 O O . HIS A 1 112 ? 20.073 -0.098 1.436 1.00 85.00 112 HIS A O 1
ATOM 928 N N . ASP A 1 113 ? 21.828 -0.701 2.707 1.00 87.38 113 ASP A N 1
ATOM 929 C CA . ASP A 1 113 ? 22.844 -0.573 1.652 1.00 87.38 113 ASP A CA 1
ATOM 930 C C . ASP A 1 113 ? 22.589 -1.475 0.429 1.00 87.38 113 ASP A C 1
ATOM 932 O O . ASP A 1 113 ? 23.030 -1.170 -0.678 1.00 87.38 113 ASP A O 1
ATOM 936 N N . ASP A 1 114 ? 21.834 -2.560 0.593 1.00 85.75 114 ASP A N 1
ATOM 937 C CA . ASP A 1 114 ? 21.469 -3.499 -0.473 1.00 85.75 114 ASP A CA 1
ATOM 938 C C . ASP A 1 114 ? 20.158 -3.118 -1.202 1.00 85.75 114 ASP A C 1
ATOM 940 O O . ASP A 1 114 ? 19.744 -3.794 -2.157 1.00 85.75 114 ASP A O 1
ATOM 944 N N . PHE A 1 115 ? 19.496 -2.028 -0.791 1.00 89.25 115 PHE A N 1
ATOM 945 C CA . PHE A 1 115 ? 18.251 -1.584 -1.410 1.00 89.25 115 PHE A CA 1
ATOM 946 C C . PHE A 1 115 ? 18.457 -1.241 -2.884 1.00 89.25 115 PHE A C 1
ATOM 948 O O . PHE A 1 115 ? 17.701 -1.694 -3.744 1.00 89.25 115 PHE A O 1
ATOM 955 N N . SER A 1 116 ? 19.506 -0.478 -3.192 1.00 88.94 116 SER A N 1
ATOM 956 C CA . SER A 1 116 ? 19.858 -0.112 -4.568 1.00 88.94 116 SER A CA 1
ATOM 957 C C . SER A 1 116 ? 20.321 -1.315 -5.392 1.00 88.94 116 SER A C 1
ATOM 959 O O . SER A 1 116 ? 20.121 -1.329 -6.605 1.00 88.94 116 SER A O 1
ATOM 961 N N . TYR A 1 117 ? 20.903 -2.328 -4.742 1.00 88.38 117 TYR A N 1
ATOM 962 C CA . TYR A 1 117 ? 21.474 -3.493 -5.410 1.00 88.38 117 TYR A CA 1
ATOM 963 C C . TYR A 1 117 ? 20.411 -4.469 -5.929 1.00 88.38 117 TYR A C 1
ATOM 965 O O . TYR A 1 117 ? 20.505 -4.898 -7.079 1.00 88.38 117 TYR A O 1
ATOM 973 N N . TYR A 1 118 ? 19.394 -4.815 -5.128 1.00 87.50 118 TYR A N 1
ATOM 974 C CA . TYR A 1 118 ? 18.367 -5.771 -5.578 1.00 87.50 118 TYR A CA 1
ATOM 975 C C . TYR A 1 118 ? 16.924 -5.450 -5.208 1.00 87.50 118 TYR A C 1
ATOM 977 O O . TYR A 1 118 ? 16.032 -5.821 -5.967 1.00 87.50 118 TYR A O 1
ATOM 985 N N . HIS A 1 119 ? 16.663 -4.730 -4.117 1.00 91.69 119 HIS A N 1
ATOM 986 C CA . HIS A 1 119 ? 15.284 -4.416 -3.739 1.00 91.69 119 HIS A CA 1
ATOM 987 C C . HIS A 1 119 ? 14.639 -3.474 -4.759 1.00 91.69 119 HIS A C 1
ATOM 989 O O . HIS A 1 119 ? 13.592 -3.782 -5.327 1.00 91.69 119 HIS A O 1
ATOM 995 N N . PHE A 1 120 ? 15.281 -2.337 -5.033 1.00 93.75 120 PHE A N 1
ATOM 996 C CA . PHE A 1 120 ? 14.776 -1.344 -5.971 1.00 93.75 120 PHE A CA 1
ATOM 997 C C . PHE A 1 120 ? 14.693 -1.886 -7.403 1.00 93.75 120 PHE A C 1
ATOM 999 O O . PHE A 1 120 ? 13.613 -1.774 -7.983 1.00 93.75 120 PHE A O 1
ATOM 1006 N N . PRO A 1 121 ? 15.745 -2.510 -7.981 1.00 93.38 121 PRO A N 1
ATOM 1007 C CA . PRO A 1 121 ? 15.662 -3.051 -9.336 1.00 93.38 121 PRO A CA 1
ATOM 1008 C C . PRO A 1 121 ? 14.559 -4.098 -9.492 1.00 93.38 121 PRO A C 1
ATOM 1010 O O . PRO A 1 121 ? 13.861 -4.083 -10.503 1.00 93.38 121 PRO A O 1
ATOM 1013 N N . TYR A 1 122 ? 14.353 -4.962 -8.491 1.00 94.69 122 TYR A N 1
ATOM 1014 C CA . TYR A 1 122 ? 13.290 -5.964 -8.536 1.00 94.69 122 TYR A CA 1
ATOM 1015 C C . TYR A 1 122 ? 11.907 -5.314 -8.483 1.00 94.69 122 TYR A C 1
ATOM 1017 O O . TYR A 1 122 ? 11.082 -5.560 -9.360 1.00 94.69 122 TYR A O 1
ATOM 1025 N N . ILE A 1 123 ? 11.651 -4.445 -7.496 1.00 95.81 123 ILE A N 1
ATOM 1026 C CA . ILE A 1 123 ? 10.359 -3.750 -7.368 1.00 95.81 123 ILE A CA 1
ATOM 1027 C C . ILE A 1 123 ? 10.076 -2.940 -8.634 1.00 95.81 123 ILE A C 1
ATOM 1029 O O . ILE A 1 123 ? 8.975 -3.004 -9.175 1.00 95.81 123 ILE A O 1
ATOM 1033 N N . TYR A 1 124 ? 11.071 -2.210 -9.139 1.00 95.75 124 TYR A N 1
ATOM 1034 C CA . TYR A 1 124 ? 10.924 -1.416 -10.349 1.00 95.75 124 TYR A CA 1
ATOM 1035 C C . TYR A 1 124 ? 10.648 -2.298 -11.569 1.00 95.75 124 TYR A C 1
ATOM 1037 O O . TYR A 1 124 ? 9.735 -1.985 -12.329 1.00 95.75 124 TYR A O 1
ATOM 1045 N N . HIS A 1 125 ? 11.327 -3.437 -11.721 1.00 95.19 125 HIS A N 1
ATOM 1046 C CA . HIS A 1 125 ? 11.043 -4.396 -12.789 1.00 95.19 125 HIS A CA 1
ATOM 1047 C C . HIS A 1 125 ? 9.567 -4.822 -12.809 1.00 95.19 125 HIS A C 1
ATOM 1049 O O . HIS A 1 125 ? 8.948 -4.764 -13.869 1.00 95.19 125 HIS A O 1
ATOM 1055 N N . LEU A 1 126 ? 8.977 -5.148 -11.650 1.00 96.38 126 LEU A N 1
ATOM 1056 C CA . LEU A 1 126 ? 7.552 -5.514 -11.546 1.00 96.38 126 LEU A CA 1
ATOM 1057 C C . LEU A 1 126 ? 6.609 -4.418 -12.078 1.00 96.38 126 LEU A C 1
ATOM 1059 O O . LEU A 1 126 ? 5.496 -4.706 -12.507 1.00 96.38 126 LEU A O 1
ATOM 1063 N N . THR A 1 127 ? 7.033 -3.150 -12.043 1.00 97.00 127 THR A N 1
ATOM 1064 C CA . THR A 1 127 ? 6.223 -2.013 -12.523 1.00 97.00 127 THR A CA 1
ATOM 1065 C C . THR A 1 127 ? 6.341 -1.769 -14.023 1.00 97.00 127 THR A C 1
ATOM 1067 O O . THR A 1 127 ? 5.457 -1.147 -14.612 1.00 97.00 127 THR A O 1
ATOM 1070 N N . GLN A 1 128 ? 7.437 -2.224 -14.634 1.00 96.06 128 GLN A N 1
ATOM 1071 C CA . GLN A 1 128 ? 7.723 -2.006 -16.055 1.00 96.06 128 GLN A CA 1
ATOM 1072 C C . GLN A 1 128 ? 7.289 -3.194 -16.911 1.00 96.06 128 GLN A C 1
ATOM 1074 O O . GLN A 1 128 ? 6.864 -3.017 -18.048 1.00 96.06 128 GLN A O 1
ATOM 1079 N N . ASN A 1 129 ? 7.371 -4.394 -16.346 1.00 94.69 129 ASN A N 1
ATOM 1080 C CA . ASN A 1 129 ? 7.255 -5.651 -17.058 1.00 94.69 129 ASN A CA 1
ATOM 1081 C C . ASN A 1 129 ? 6.196 -6.534 -16.403 1.00 94.69 129 ASN A C 1
ATOM 1083 O O . ASN A 1 129 ? 6.049 -6.531 -15.184 1.00 94.69 129 ASN A O 1
ATOM 1087 N N . ASN A 1 130 ? 5.472 -7.302 -17.214 1.00 91.69 130 ASN A N 1
ATOM 1088 C CA . ASN A 1 130 ? 4.751 -8.466 -16.713 1.00 91.69 130 ASN A CA 1
ATOM 1089 C C . ASN A 1 130 ? 5.739 -9.621 -16.471 1.00 91.69 130 ASN A C 1
ATOM 1091 O O . ASN A 1 130 ? 6.947 -9.505 -16.693 1.00 91.69 130 ASN A O 1
ATOM 1095 N N . PHE A 1 131 ? 5.235 -10.737 -15.954 1.00 89.62 131 PHE A N 1
ATOM 1096 C CA . PHE A 1 131 ? 6.068 -11.876 -15.603 1.00 89.62 131 PHE A CA 1
ATOM 1097 C C . PHE A 1 131 ? 6.866 -12.430 -16.795 1.00 89.62 131 PHE A C 1
ATOM 1099 O O . PHE A 1 131 ? 6.302 -12.861 -17.798 1.00 89.62 131 PHE A O 1
ATOM 1106 N N . PHE A 1 132 ? 8.189 -12.495 -16.620 1.00 86.94 132 PHE A N 1
ATOM 1107 C CA . PHE A 1 132 ? 9.128 -13.116 -17.549 1.00 86.94 132 PHE A CA 1
ATOM 1108 C C . PHE A 1 132 ? 9.853 -14.280 -16.869 1.00 86.94 132 PHE A C 1
ATOM 1110 O O . PHE A 1 132 ? 10.476 -14.123 -15.816 1.00 86.94 132 PHE A O 1
ATOM 1117 N N . VAL A 1 133 ? 9.802 -15.461 -17.485 1.00 86.69 133 VAL A N 1
ATOM 1118 C CA . VAL A 1 133 ? 10.559 -16.629 -17.017 1.00 86.69 133 VAL A CA 1
ATOM 1119 C C . VAL A 1 133 ? 12.050 -16.409 -17.288 1.00 86.69 133 VAL A C 1
ATOM 1121 O O . VAL A 1 133 ? 12.431 -15.919 -18.346 1.00 86.69 133 VAL A O 1
ATOM 1124 N N . GLY A 1 134 ? 12.908 -16.792 -16.338 1.00 87.81 134 GLY A N 1
ATOM 1125 C CA . GLY A 1 134 ? 14.363 -16.768 -16.524 1.00 87.81 134 GLY A CA 1
ATOM 1126 C C . GLY A 1 134 ? 15.060 -15.459 -16.139 1.00 87.81 134 GLY A C 1
ATOM 1127 O O . GLY A 1 134 ? 16.272 -15.360 -16.315 1.00 87.81 134 GLY A O 1
ATOM 1128 N N . ILE A 1 135 ? 14.355 -14.486 -15.542 1.00 90.62 135 ILE A N 1
ATOM 1129 C CA . ILE A 1 135 ? 14.968 -1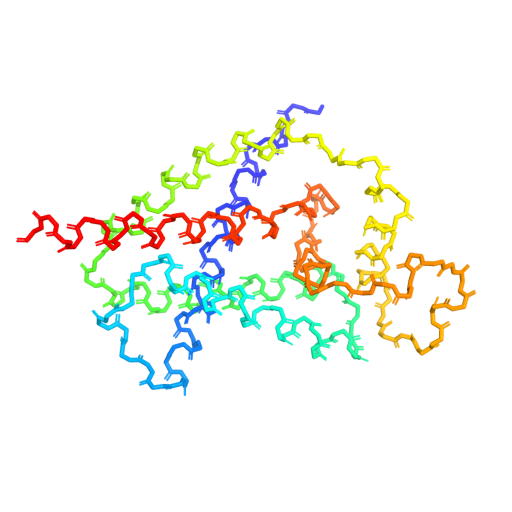3.218 -15.092 1.00 90.62 135 ILE A CA 1
ATOM 1130 C C . ILE A 1 135 ? 16.091 -13.410 -14.059 1.00 90.62 135 ILE A C 1
ATOM 1132 O O . ILE A 1 135 ? 17.013 -12.602 -13.982 1.00 90.62 135 ILE A O 1
ATOM 1136 N N . GLY A 1 136 ? 16.080 -14.523 -13.319 1.00 87.88 136 GLY A N 1
ATOM 1137 C CA . GLY A 1 136 ? 17.154 -14.890 -12.393 1.00 87.88 136 GLY A CA 1
ATOM 1138 C C . GLY A 1 136 ? 18.520 -15.101 -13.063 1.00 87.88 136 GLY A C 1
ATOM 1139 O O . GLY A 1 136 ? 19.542 -15.109 -12.374 1.00 87.88 136 GLY A O 1
ATOM 1140 N N . ASN A 1 137 ? 18.577 -15.237 -14.391 1.00 90.19 137 ASN A N 1
ATOM 1141 C CA . ASN A 1 137 ? 19.839 -15.337 -15.127 1.00 90.19 137 ASN A CA 1
ATOM 1142 C C . ASN A 1 137 ? 20.552 -13.985 -15.279 1.00 90.19 137 ASN A C 1
ATOM 1144 O O . ASN A 1 137 ? 21.761 -13.980 -15.490 1.00 90.19 137 ASN A O 1
ATOM 1148 N N . PHE A 1 138 ? 19.851 -12.854 -15.131 1.00 87.00 138 PHE A N 1
ATOM 1149 C CA . PHE A 1 138 ? 20.457 -11.530 -15.303 1.00 87.00 138 PHE A CA 1
ATOM 1150 C C . PHE A 1 138 ? 21.381 -11.141 -14.144 1.00 87.00 138 PHE A C 1
ATOM 1152 O O . PHE A 1 138 ? 22.457 -10.601 -14.377 1.00 87.00 138 PHE A O 1
ATOM 1159 N N . ASN A 1 139 ? 20.978 -11.399 -12.895 1.00 87.25 139 ASN A N 1
ATOM 1160 C CA . ASN A 1 139 ? 21.808 -11.196 -11.704 1.00 87.25 139 ASN A CA 1
ATOM 1161 C C . ASN A 1 139 ? 21.209 -11.913 -10.478 1.00 87.25 139 ASN A C 1
ATOM 1163 O O . ASN A 1 139 ? 20.106 -12.457 -10.534 1.00 87.25 139 ASN A O 1
ATOM 1167 N N . HIS A 1 140 ? 21.933 -11.895 -9.353 1.00 85.38 140 HIS A N 1
ATOM 1168 C CA . HIS A 1 140 ? 21.464 -12.480 -8.092 1.00 85.38 140 HIS A CA 1
ATOM 1169 C C . HIS A 1 140 ? 20.181 -11.818 -7.572 1.00 85.38 140 HIS A C 1
ATOM 1171 O O . HIS A 1 140 ? 19.313 -12.500 -7.032 1.00 85.38 140 HIS A O 1
ATOM 1177 N N . GLY A 1 141 ? 20.035 -10.505 -7.745 1.00 83.62 141 GLY A N 1
ATOM 1178 C CA . GLY A 1 141 ? 18.883 -9.762 -7.246 1.00 83.62 141 GLY A CA 1
ATOM 1179 C C . GLY A 1 141 ? 17.543 -10.257 -7.791 1.00 83.62 141 GLY A C 1
ATOM 1180 O O . GLY A 1 141 ? 16.558 -10.291 -7.061 1.00 83.62 141 GLY A O 1
ATOM 1181 N N . PHE A 1 142 ? 17.519 -10.738 -9.036 1.00 87.56 142 PHE A N 1
ATOM 1182 C CA . PHE A 1 142 ? 16.330 -11.334 -9.655 1.00 87.56 142 PHE A CA 1
ATOM 1183 C C . PHE A 1 142 ? 16.071 -12.798 -9.270 1.00 87.56 142 PHE A C 1
ATOM 1185 O O . PHE A 1 142 ? 15.052 -13.358 -9.668 1.00 87.56 142 PHE A O 1
ATOM 1192 N N . ARG A 1 143 ? 16.960 -13.432 -8.494 1.00 87.56 143 ARG A N 1
ATOM 1193 C CA . ARG A 1 143 ? 16.772 -14.806 -7.985 1.00 87.56 143 ARG A CA 1
ATOM 1194 C C . ARG A 1 143 ? 16.037 -14.836 -6.650 1.00 87.56 143 ARG A C 1
ATOM 1196 O O . ARG A 1 143 ? 15.397 -15.832 -6.328 1.00 87.56 143 ARG A O 1
ATOM 1203 N N . THR A 1 144 ? 16.124 -13.758 -5.875 1.00 82.12 144 THR A N 1
ATOM 1204 C CA . THR A 1 144 ? 15.574 -13.668 -4.519 1.00 82.12 144 THR A CA 1
ATOM 1205 C C . THR A 1 144 ? 14.334 -12.790 -4.497 1.00 82.12 144 THR A C 1
ATOM 1207 O O . THR A 1 144 ? 14.380 -11.620 -4.119 1.00 82.12 144 THR A O 1
ATOM 1210 N N . GLN A 1 145 ? 13.210 -13.364 -4.914 1.00 83.06 145 GLN A N 1
ATOM 1211 C CA . GLN A 1 145 ? 11.922 -12.686 -4.833 1.00 83.06 145 GLN A CA 1
ATOM 1212 C C . GLN A 1 145 ? 11.381 -12.694 -3.398 1.00 83.06 145 GLN A C 1
ATOM 1214 O O . GLN A 1 145 ? 11.309 -13.742 -2.760 1.00 83.0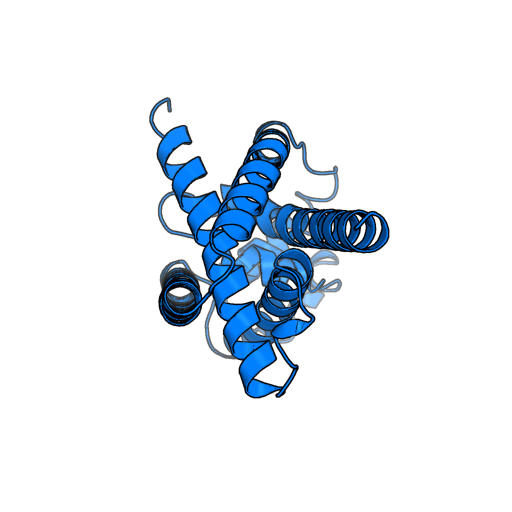6 145 GLN A O 1
ATOM 1219 N N . SER A 1 146 ? 10.966 -11.527 -2.904 1.00 90.50 146 SER A N 1
ATOM 1220 C CA . SER A 1 146 ? 10.262 -11.386 -1.627 1.00 90.50 146 SER A CA 1
ATOM 1221 C C . SER A 1 146 ? 8.843 -10.874 -1.859 1.00 90.50 146 SER A C 1
ATOM 1223 O O . SER A 1 146 ? 8.614 -10.020 -2.718 1.00 90.50 146 SER A O 1
ATOM 1225 N N . SER A 1 147 ? 7.886 -11.357 -1.068 1.00 94.88 147 SER A N 1
ATOM 1226 C CA . SER A 1 147 ? 6.477 -10.946 -1.139 1.00 94.88 147 SER A CA 1
ATOM 1227 C C . SER A 1 147 ? 6.281 -9.452 -0.888 1.00 94.88 147 SER A C 1
ATOM 1229 O O . SER A 1 147 ? 5.389 -8.830 -1.466 1.00 94.88 147 SER A O 1
ATOM 1231 N N . ILE A 1 148 ? 7.164 -8.839 -0.097 1.00 95.06 148 ILE A N 1
ATOM 1232 C CA . ILE A 1 148 ? 7.135 -7.397 0.137 1.00 95.06 148 ILE A CA 1
ATOM 1233 C C . ILE A 1 148 ? 7.454 -6.601 -1.136 1.00 95.06 148 ILE A C 1
ATOM 1235 O O . ILE A 1 148 ? 6.957 -5.491 -1.289 1.00 95.06 148 ILE A O 1
ATOM 1239 N N . PHE A 1 149 ? 8.209 -7.159 -2.092 1.00 95.88 149 PHE A N 1
ATOM 1240 C CA . PHE A 1 149 ? 8.504 -6.469 -3.355 1.00 95.88 149 PHE A CA 1
ATOM 1241 C C . PHE A 1 149 ? 7.253 -6.362 -4.221 1.00 95.88 149 PHE A C 1
ATOM 1243 O O . PHE A 1 149 ? 6.972 -5.305 -4.785 1.00 95.88 149 PHE A O 1
ATOM 1250 N N . TYR A 1 150 ? 6.463 -7.434 -4.243 1.00 97.06 150 TYR A N 1
ATOM 1251 C CA . TYR A 1 150 ? 5.156 -7.471 -4.884 1.00 97.06 150 TYR A CA 1
ATOM 1252 C C . TYR A 1 150 ? 4.192 -6.480 -4.233 1.00 97.06 150 TYR A C 1
ATOM 1254 O O . TYR A 1 150 ? 3.568 -5.692 -4.943 1.00 97.06 150 TYR A O 1
ATOM 1262 N N . LEU A 1 151 ? 4.131 -6.425 -2.901 1.00 98.12 151 LEU A N 1
ATOM 1263 C CA . LEU A 1 151 ? 3.334 -5.412 -2.203 1.00 98.12 151 LEU A CA 1
ATOM 1264 C C . LEU A 1 151 ? 3.782 -3.986 -2.558 1.00 98.12 151 LEU A C 1
ATOM 1266 O O . LEU A 1 151 ? 2.965 -3.164 -2.960 1.00 98.12 151 LEU A O 1
ATOM 1270 N N . ASN A 1 152 ? 5.081 -3.702 -2.454 1.00 96.94 152 ASN A N 1
ATOM 1271 C CA . ASN A 1 152 ? 5.647 -2.376 -2.703 1.00 96.94 152 ASN A CA 1
ATOM 1272 C C . ASN A 1 152 ? 5.439 -1.906 -4.146 1.00 96.94 152 ASN A C 1
ATOM 1274 O O . ASN A 1 152 ? 5.211 -0.719 -4.380 1.00 96.94 152 ASN A O 1
ATOM 1278 N N . SER A 1 153 ? 5.473 -2.829 -5.110 1.00 97.50 153 SER A N 1
ATOM 1279 C CA . SER A 1 153 ? 5.243 -2.507 -6.520 1.00 97.50 153 SER A CA 1
ATOM 1280 C C . SER A 1 153 ? 3.830 -1.986 -6.796 1.00 97.50 153 SER A C 1
ATOM 1282 O O . SER A 1 153 ? 3.671 -1.188 -7.716 1.00 97.50 153 SER A O 1
ATOM 1284 N N . LEU A 1 154 ? 2.832 -2.334 -5.967 1.00 98.19 154 LEU A N 1
ATOM 1285 C CA . LEU A 1 154 ? 1.466 -1.802 -6.072 1.00 98.19 154 LEU A CA 1
ATOM 1286 C C . LEU A 1 154 ? 1.360 -0.316 -5.703 1.00 98.19 154 LEU A C 1
ATOM 1288 O O . LEU A 1 154 ? 0.357 0.327 -6.006 1.00 98.19 154 LEU A O 1
ATOM 1292 N N . PHE A 1 155 ? 2.384 0.253 -5.062 1.00 96.69 155 PHE A N 1
ATOM 1293 C CA . PHE A 1 155 ? 2.420 1.671 -4.693 1.00 96.69 155 PHE A CA 1
ATOM 1294 C C . PHE A 1 155 ? 3.157 2.536 -5.720 1.00 96.69 155 PHE A C 1
ATOM 1296 O O . PHE A 1 155 ? 3.388 3.721 -5.480 1.00 96.69 155 PHE A O 1
ATOM 1303 N N . TYR A 1 156 ? 3.476 1.981 -6.897 1.00 96.75 156 TYR A N 1
ATOM 1304 C CA . TYR A 1 156 ? 3.894 2.770 -8.052 1.00 96.75 156 TYR A CA 1
ATOM 1305 C C . TYR A 1 156 ? 2.695 3.539 -8.623 1.00 96.75 156 TYR A C 1
ATOM 1307 O O . TYR A 1 156 ? 1.950 3.024 -9.458 1.00 96.75 156 TYR A O 1
ATOM 1315 N N . LEU A 1 157 ? 2.487 4.763 -8.138 1.00 95.12 157 LEU A N 1
ATOM 1316 C CA . LEU A 1 157 ? 1.328 5.603 -8.459 1.00 95.12 157 LEU A CA 1
ATOM 1317 C C . LEU A 1 157 ? 1.721 6.823 -9.314 1.00 95.12 157 LEU A C 1
ATOM 1319 O O . LEU A 1 157 ? 2.891 7.229 -9.313 1.00 95.12 157 LEU A O 1
ATOM 1323 N N . PRO A 1 158 ? 0.766 7.442 -10.040 1.00 90.19 158 PRO A N 1
ATOM 1324 C CA . PRO A 1 158 ? 1.009 8.686 -10.767 1.00 90.19 158 PRO A CA 1
ATOM 1325 C C . PRO A 1 158 ? 1.626 9.764 -9.867 1.00 90.19 158 PRO A C 1
ATOM 1327 O O . PRO A 1 158 ? 1.364 9.808 -8.666 1.00 90.19 158 PRO A O 1
ATOM 1330 N N . PHE A 1 159 ? 2.440 10.644 -10.453 1.00 86.25 159 PHE A N 1
ATOM 1331 C CA . PHE A 1 159 ? 3.169 11.740 -9.786 1.00 86.25 159 PHE A CA 1
ATOM 1332 C C . PHE A 1 159 ? 4.278 11.314 -8.801 1.00 86.25 159 PHE A C 1
ATOM 1334 O O . PHE A 1 159 ? 5.349 11.917 -8.828 1.00 86.25 159 PHE A O 1
ATOM 1341 N N . PHE A 1 160 ? 4.080 10.265 -7.995 1.00 87.50 160 PHE A N 1
ATOM 1342 C CA . PHE A 1 160 ? 5.032 9.814 -6.964 1.00 87.50 160 PHE A CA 1
ATOM 1343 C C . PHE A 1 160 ? 5.939 8.661 -7.399 1.00 87.50 160 PHE A C 1
ATOM 1345 O O . PHE A 1 160 ? 7.033 8.511 -6.859 1.00 87.50 160 PHE A O 1
ATOM 1352 N N . LYS A 1 161 ? 5.539 7.860 -8.393 1.00 90.00 161 LYS A N 1
ATOM 1353 C CA . LYS A 1 161 ? 6.366 6.785 -8.964 1.00 90.00 161 LYS A CA 1
ATOM 1354 C C . LYS A 1 161 ? 6.972 5.895 -7.862 1.00 90.00 161 LYS A C 1
ATOM 1356 O O . LYS A 1 161 ? 6.241 5.293 -7.086 1.00 90.00 161 LYS A O 1
ATOM 1361 N N . TYR A 1 162 ? 8.299 5.815 -7.781 1.00 88.31 162 TYR A N 1
ATOM 1362 C CA . TYR A 1 162 ? 9.023 4.935 -6.864 1.00 88.31 162 TYR A CA 1
ATOM 1363 C C . TYR A 1 162 ? 9.194 5.484 -5.437 1.00 88.31 162 TYR A C 1
ATOM 1365 O O . TYR A 1 162 ? 9.657 4.754 -4.563 1.00 88.31 162 TYR A O 1
ATOM 1373 N N . PHE A 1 163 ? 8.812 6.737 -5.157 1.00 88.75 163 PHE A N 1
ATOM 1374 C CA . PHE A 1 163 ? 8.979 7.338 -3.822 1.00 88.75 163 PHE A CA 1
ATOM 1375 C C . PHE A 1 163 ? 8.150 6.641 -2.725 1.00 88.75 163 PHE A C 1
ATOM 1377 O O . PHE A 1 163 ? 8.425 6.822 -1.544 1.00 88.75 163 PHE A O 1
ATOM 1384 N N . LEU A 1 164 ? 7.163 5.821 -3.101 1.00 91.38 164 LEU A N 1
ATOM 1385 C CA . LEU A 1 164 ? 6.285 5.088 -2.181 1.00 91.38 164 LEU A CA 1
ATOM 1386 C C . LEU A 1 164 ? 6.676 3.611 -1.997 1.00 91.38 164 LEU A C 1
ATOM 1388 O O . LEU A 1 164 ? 5.971 2.874 -1.311 1.00 91.38 164 LEU A O 1
ATOM 1392 N N . PHE A 1 165 ? 7.804 3.161 -2.556 1.00 92.44 165 PHE A N 1
ATOM 1393 C CA . PHE A 1 165 ? 8.226 1.755 -2.478 1.00 92.44 165 PHE A CA 1
ATOM 1394 C C . PHE A 1 165 ? 8.517 1.256 -1.060 1.00 92.44 165 PHE A C 1
ATOM 1396 O O . PHE A 1 165 ? 8.648 0.057 -0.884 1.00 92.44 165 PHE A O 1
ATOM 1403 N N . GLN A 1 166 ? 8.597 2.125 -0.051 1.00 89.31 166 GLN A N 1
ATOM 1404 C CA . GLN A 1 166 ? 8.782 1.706 1.345 1.00 89.31 166 GLN A CA 1
ATOM 1405 C C . GLN A 1 166 ? 7.476 1.616 2.143 1.00 89.31 166 GLN A C 1
ATOM 1407 O O . GLN A 1 166 ? 7.474 1.160 3.287 1.00 89.31 166 GLN A O 1
ATOM 1412 N N . VAL A 1 167 ? 6.343 2.010 1.551 1.00 93.25 167 VAL A N 1
ATOM 1413 C CA . VAL A 1 167 ? 5.056 2.037 2.258 1.00 93.25 167 VAL A CA 1
ATOM 1414 C C . VAL A 1 167 ? 4.616 0.636 2.686 1.00 93.25 167 VAL A C 1
ATOM 1416 O O . VAL A 1 167 ? 4.049 0.504 3.764 1.00 93.25 167 VAL A O 1
ATOM 1419 N N . GLY A 1 168 ? 4.931 -0.428 1.937 1.00 95.12 168 GLY A N 1
ATOM 1420 C CA . GLY A 1 168 ? 4.546 -1.790 2.325 1.00 95.12 168 GLY A CA 1
ATOM 1421 C C . GLY A 1 168 ? 5.128 -2.233 3.668 1.00 95.12 168 GLY A C 1
ATOM 1422 O O . GLY A 1 168 ? 4.415 -2.845 4.463 1.00 95.12 168 GLY A O 1
ATOM 1423 N N . ALA A 1 169 ? 6.372 -1.853 3.979 1.00 93.56 169 ALA A N 1
ATOM 1424 C CA . ALA A 1 169 ? 6.974 -2.124 5.286 1.00 93.56 169 ALA A CA 1
ATOM 1425 C C . ALA A 1 169 ? 6.233 -1.383 6.413 1.00 93.56 169 ALA A C 1
ATOM 1427 O O . ALA A 1 169 ? 5.939 -1.965 7.459 1.00 93.56 169 ALA A O 1
ATOM 1428 N N . VAL A 1 170 ? 5.864 -0.121 6.170 1.00 95.69 170 VAL A N 1
ATOM 1429 C CA . VAL A 1 170 ? 5.095 0.696 7.120 1.00 95.69 170 VAL A CA 1
ATOM 1430 C C . VAL A 1 170 ? 3.690 0.145 7.334 1.00 95.69 170 VAL A C 1
ATOM 1432 O O . VAL A 1 170 ? 3.216 0.149 8.465 1.00 95.69 170 VAL A O 1
ATOM 1435 N N . LEU A 1 171 ? 3.035 -0.382 6.296 1.00 97.62 171 LEU A N 1
ATOM 1436 C CA . LEU A 1 171 ? 1.726 -1.024 6.428 1.00 97.62 171 LEU A CA 1
ATOM 1437 C C . LEU A 1 171 ? 1.811 -2.279 7.301 1.00 97.62 171 LEU A C 1
ATOM 1439 O O . LEU A 1 171 ? 1.050 -2.395 8.259 1.00 97.62 171 LEU A O 1
ATOM 1443 N N . ILE A 1 172 ? 2.753 -3.187 7.020 1.00 97.00 172 ILE A N 1
ATOM 1444 C CA . ILE A 1 172 ? 2.931 -4.421 7.806 1.00 97.00 172 ILE A CA 1
ATOM 1445 C C . ILE A 1 172 ? 3.203 -4.080 9.273 1.00 97.00 172 ILE A C 1
ATOM 1447 O O . ILE A 1 172 ? 2.505 -4.574 10.162 1.00 97.00 172 ILE A O 1
ATOM 1451 N N . MET A 1 173 ? 4.184 -3.212 9.532 1.00 96.12 173 MET A N 1
ATOM 1452 C CA . MET A 1 173 ? 4.549 -2.804 10.888 1.00 96.12 173 MET A CA 1
ATOM 1453 C C . MET A 1 173 ? 3.393 -2.076 11.577 1.00 96.12 173 MET A C 1
ATOM 1455 O O . MET A 1 173 ? 3.023 -2.422 12.696 1.00 96.12 173 MET A O 1
ATOM 1459 N N . GLY A 1 174 ? 2.797 -1.094 10.905 1.00 97.19 174 GLY A N 1
ATOM 1460 C CA . GLY A 1 174 ? 1.760 -0.246 11.473 1.00 97.19 174 GLY A CA 1
ATOM 1461 C C . GLY A 1 174 ? 0.512 -1.029 11.857 1.00 97.19 174 GLY A C 1
ATOM 1462 O O . GLY A 1 174 ? 0.046 -0.919 12.990 1.00 97.19 174 GLY A O 1
ATOM 1463 N N . PHE A 1 175 ? 0.011 -1.889 10.969 1.00 97.81 175 PHE A N 1
ATOM 1464 C CA . PHE A 1 175 ? -1.144 -2.731 11.280 1.00 97.81 175 PHE A CA 1
ATOM 1465 C C . PHE A 1 175 ? -0.834 -3.779 12.355 1.00 97.81 175 PHE A C 1
ATOM 1467 O O . PHE A 1 175 ? -1.669 -4.004 13.232 1.00 97.81 175 PHE A O 1
ATOM 1474 N N . SER A 1 176 ? 0.376 -4.351 12.362 1.00 96.94 176 SER A N 1
ATOM 1475 C CA . SER A 1 176 ? 0.808 -5.278 13.418 1.00 96.94 176 SER A CA 1
ATOM 1476 C C . SER A 1 176 ? 0.840 -4.592 14.784 1.00 96.94 176 SER A C 1
ATOM 1478 O O . SER A 1 176 ? 0.183 -5.048 15.720 1.00 96.94 176 SER A O 1
ATOM 1480 N N . CYS A 1 177 ? 1.528 -3.454 14.903 1.00 96.75 177 CYS A N 1
ATOM 1481 C CA . CYS A 1 177 ? 1.601 -2.693 16.148 1.00 96.75 177 CYS A CA 1
ATOM 1482 C C . CYS A 1 177 ? 0.217 -2.230 16.611 1.00 96.75 177 CYS A C 1
ATOM 1484 O O . CYS A 1 177 ? -0.112 -2.371 17.788 1.00 96.75 177 CYS A O 1
ATOM 1486 N N . PHE A 1 178 ? -0.622 -1.732 15.699 1.00 96.38 178 PHE A N 1
ATOM 1487 C CA . PHE A 1 178 ? -1.973 -1.307 16.051 1.00 96.38 178 PHE A CA 1
ATOM 1488 C C . PHE A 1 178 ? -2.835 -2.478 16.537 1.00 96.38 178 PHE A C 1
ATOM 1490 O O . PHE A 1 178 ? -3.545 -2.330 17.527 1.00 96.38 178 PHE A O 1
ATOM 1497 N N . SER A 1 179 ? -2.717 -3.660 15.922 1.00 94.38 179 SER A N 1
ATOM 1498 C CA . SER A 1 179 ? -3.437 -4.856 16.380 1.00 94.38 179 SER A CA 1
ATOM 1499 C C . SER A 1 179 ? -3.050 -5.256 17.810 1.00 94.38 179 SER A C 1
ATOM 1501 O O . SER A 1 179 ? -3.916 -5.594 18.615 1.00 94.38 179 SER A O 1
ATOM 1503 N N . ILE A 1 180 ? -1.769 -5.131 18.172 1.00 93.81 180 ILE A N 1
ATOM 1504 C CA . ILE A 1 180 ? -1.291 -5.377 19.539 1.00 93.81 180 ILE A CA 1
ATOM 1505 C C . ILE A 1 180 ? -1.883 -4.346 20.508 1.00 93.81 180 ILE A C 1
ATOM 1507 O O . ILE A 1 180 ? -2.355 -4.715 21.584 1.00 93.81 180 ILE A O 1
ATOM 1511 N N . LEU A 1 181 ? -1.911 -3.064 20.128 1.00 93.31 181 LEU A N 1
ATOM 1512 C CA . LEU A 1 181 ? -2.519 -2.009 20.946 1.00 93.31 181 LEU A CA 1
ATOM 1513 C C . LEU A 1 181 ? -4.016 -2.257 21.183 1.00 93.31 181 LEU A C 1
ATOM 1515 O O . LEU A 1 181 ? -4.487 -2.102 22.310 1.00 93.31 181 LEU A O 1
ATOM 1519 N N . GLU A 1 182 ? -4.754 -2.686 20.157 1.00 91.50 182 GLU A N 1
ATOM 1520 C CA . GLU A 1 182 ? -6.171 -3.052 20.280 1.00 91.50 182 GLU A CA 1
ATOM 1521 C C . GLU A 1 182 ? -6.377 -4.226 21.252 1.00 91.50 182 GLU A C 1
ATOM 1523 O O . GLU A 1 182 ? -7.292 -4.191 22.078 1.00 91.50 182 GLU A O 1
ATOM 1528 N N . LEU A 1 183 ? -5.506 -5.241 21.207 1.00 90.12 183 LEU A N 1
ATOM 1529 C CA . LEU A 1 183 ? -5.557 -6.384 22.126 1.00 90.12 183 LEU A CA 1
ATOM 1530 C C . LEU A 1 183 ? -5.288 -5.977 23.580 1.00 90.12 183 LEU A C 1
ATOM 1532 O O . LEU A 1 183 ? -5.984 -6.444 24.484 1.00 90.12 183 LEU A O 1
ATOM 1536 N N . ILE A 1 184 ? -4.317 -5.089 23.813 1.00 90.31 184 ILE A N 1
ATOM 1537 C CA . ILE A 1 184 ? -4.005 -4.578 25.156 1.00 90.31 184 ILE A CA 1
ATOM 1538 C C . ILE A 1 184 ? -5.196 -3.790 25.715 1.00 90.31 184 ILE A C 1
ATOM 1540 O O . ILE A 1 184 ? -5.612 -4.038 26.845 1.00 90.31 184 ILE A O 1
ATOM 1544 N N . GLN A 1 185 ? -5.789 -2.898 24.915 1.00 87.06 185 GLN A N 1
ATOM 1545 C CA . GLN A 1 185 ? -6.935 -2.081 25.337 1.00 87.06 185 GLN A CA 1
ATOM 1546 C C . GLN A 1 185 ? -8.162 -2.925 25.694 1.00 87.06 185 GLN A C 1
ATOM 1548 O O . GLN A 1 185 ? -8.850 -2.624 26.667 1.00 87.06 185 GLN A O 1
ATOM 1553 N N . LYS A 1 186 ? -8.413 -4.007 24.947 1.00 82.69 186 LYS A N 1
ATOM 1554 C CA . LYS A 1 186 ? -9.519 -4.935 25.223 1.00 82.69 186 LYS A CA 1
ATOM 1555 C C . LYS A 1 186 ? -9.338 -5.712 26.531 1.00 82.69 186 LYS A C 1
ATOM 1557 O O . LYS A 1 186 ? -10.323 -6.089 27.147 1.00 82.69 186 LYS A O 1
ATOM 1562 N N . LYS A 1 187 ? -8.098 -5.979 26.954 1.00 71.19 187 LYS A N 1
ATOM 1563 C CA . LYS A 1 187 ? -7.818 -6.659 28.231 1.00 71.19 187 LYS A CA 1
ATOM 1564 C C . LYS A 1 187 ? -8.022 -5.738 29.441 1.00 71.19 187 LYS A C 1
ATOM 1566 O O . LYS A 1 187 ? -8.274 -6.228 30.535 1.00 71.19 187 LYS A O 1
ATOM 1571 N N . SER A 1 188 ? -7.873 -4.428 29.256 1.00 63.25 188 SER A N 1
ATOM 1572 C CA . SER A 1 188 ? -8.026 -3.423 30.317 1.00 63.25 188 SER A CA 1
ATOM 1573 C C . SER A 1 188 ? -9.460 -2.918 30.529 1.00 63.25 188 SER A C 1
ATOM 1575 O O . SER A 1 188 ? -9.668 -2.108 31.429 1.00 63.25 188 SER A O 1
ATOM 1577 N N . SER A 1 189 ? -10.416 -3.349 29.698 1.00 55.22 189 SER A N 1
ATOM 1578 C CA . SER A 1 189 ? -11.848 -3.007 29.769 1.00 55.22 189 SER A CA 1
ATOM 1579 C C . SER A 1 189 ? -12.673 -4.164 30.309 1.00 55.22 189 SER A C 1
ATOM 1581 O O . SER A 1 189 ? -13.574 -3.904 31.129 1.00 55.22 189 SER A O 1
#